Protein AF-A0A966WHN9-F1 (afdb_monomer)

Foldseek 3Di:
DDDDDDDPDPDPPDPFPQSVLVVLAADFAQFAAAADDFAPLCVVLLLLLLLCLVCLVLLLVLLVQLVVDDFDPGPNLNVNSVVLSVVSVRLSSNSVSVCVRSPHDPVSNVVVVVLSVLLVPDPFRSLLSSLLCLQQPLVLSLVLLCPGNDLSSVQSSVNSVSSSVSSNVSSVVRCVSVVGDDDPSSLVSSLVSLCVSLVSADPDPPLSRHSVSSSVQSSCCNPPVDRVVCPVCVVPDDQDPPNDDPSSHTDRDD

Radius of gyration: 19.72 Å; Cα contacts (8 Å, |Δi|>4): 308; chains: 1; bounding box: 78×31×50 Å

Sequence (254 aa):
MTAATKSPDLSVENEGPYLSMIAKKRPWQAVAVGKGKTKEGAEATLYKALALRHLEIPVKELLEQGMQRELPSTPGIIETLRSNQDDEDRHLEALNYVAAAHGTDAKAEKEVTMILKAWNDHAAHPILKAGVMERSIFFVALPFFRQNGDVGMRTVSADISRDERVHTAVNAMVSKELGEKESRSLEKLCVATAAWLFDDLGASSNQWLNKDFWLRQSSSLFWTGKAPEMATTRRGRQIAFFEAANYDLPSYGR

Structure (mmCIF, N/CA/C/O backbone):
data_AF-A0A966WHN9-F1
#
_entry.id   AF-A0A966WHN9-F1
#
loop_
_atom_site.group_PDB
_atom_site.id
_atom_site.type_symbol
_atom_site.label_atom_id
_atom_site.label_alt_id
_atom_site.label_comp_id
_atom_site.label_asym_id
_atom_site.label_entity_id
_atom_site.label_seq_id
_atom_site.pdbx_PDB_ins_code
_atom_site.Cartn_x
_atom_site.Cartn_y
_atom_site.Cartn_z
_atom_site.occupancy
_atom_site.B_iso_or_equiv
_atom_site.auth_seq_id
_atom_site.auth_comp_id
_atom_site.auth_asym_id
_atom_site.auth_atom_id
_atom_site.pdbx_PDB_model_num
ATOM 1 N N . MET A 1 1 ? -60.479 15.874 -9.774 1.00 40.19 1 MET A N 1
ATOM 2 C CA . MET A 1 1 ? -59.531 16.227 -8.698 1.00 40.19 1 MET A CA 1
ATOM 3 C C . MET A 1 1 ? -59.517 15.085 -7.699 1.00 40.19 1 MET A C 1
ATOM 5 O O . MET A 1 1 ? -60.361 15.038 -6.819 1.00 40.19 1 MET A O 1
ATOM 9 N N . THR A 1 2 ? -58.629 14.117 -7.892 1.00 36.75 2 THR A N 1
ATOM 10 C CA . THR A 1 2 ? -58.421 12.994 -6.971 1.00 36.75 2 THR A CA 1
ATOM 11 C C . THR A 1 2 ? -57.036 13.171 -6.371 1.00 36.75 2 THR A C 1
ATOM 13 O O . THR A 1 2 ? -56.032 13.104 -7.077 1.00 36.75 2 THR A O 1
ATOM 16 N N . ALA A 1 3 ? -56.995 13.499 -5.081 1.00 37.78 3 ALA A N 1
ATOM 17 C CA . ALA A 1 3 ? -55.760 13.597 -4.322 1.00 37.78 3 ALA A CA 1
ATOM 18 C C . ALA A 1 3 ? -55.192 12.184 -4.150 1.00 37.78 3 ALA A C 1
ATOM 20 O O . ALA A 1 3 ? -55.768 11.358 -3.447 1.00 37.78 3 ALA A O 1
ATOM 21 N N . ALA A 1 4 ? -54.086 11.904 -4.837 1.00 39.25 4 ALA A N 1
ATOM 22 C CA . ALA A 1 4 ? -53.291 10.714 -4.601 1.00 39.25 4 ALA A CA 1
ATOM 23 C C . ALA A 1 4 ? -52.574 10.871 -3.254 1.00 39.25 4 ALA A C 1
ATOM 25 O O . ALA A 1 4 ? -51.729 11.751 -3.079 1.00 39.25 4 ALA A O 1
ATOM 26 N N . THR A 1 5 ? -52.930 10.020 -2.300 1.00 42.97 5 THR A N 1
ATOM 27 C CA . THR A 1 5 ? -52.159 9.764 -1.088 1.00 42.97 5 THR A CA 1
ATOM 28 C C . THR A 1 5 ? -50.782 9.245 -1.496 1.00 42.97 5 THR A C 1
ATOM 30 O O . THR A 1 5 ? -50.645 8.133 -2.000 1.00 42.97 5 THR A O 1
ATOM 33 N N . LYS A 1 6 ? -49.750 10.077 -1.314 1.00 42.16 6 LYS A N 1
ATOM 34 C CA . LYS A 1 6 ? -48.356 9.634 -1.379 1.00 42.16 6 LYS A CA 1
ATOM 35 C C . LYS A 1 6 ? -48.124 8.627 -0.255 1.00 42.16 6 LYS A C 1
ATOM 37 O O . LYS A 1 6 ? -48.285 8.970 0.915 1.00 42.16 6 LYS A O 1
ATOM 42 N N . SER A 1 7 ? -47.743 7.410 -0.622 1.00 38.16 7 SER A N 1
ATOM 43 C CA . SER A 1 7 ? -47.119 6.457 0.292 1.00 38.16 7 SER A CA 1
ATOM 44 C C . SER A 1 7 ? -45.872 7.098 0.916 1.00 38.16 7 SER A C 1
ATOM 46 O O . SER A 1 7 ? -45.142 7.786 0.194 1.00 38.16 7 SER A O 1
ATOM 48 N N . PRO A 1 8 ? -45.619 6.919 2.223 1.00 40.41 8 PRO A N 1
ATOM 49 C CA . PRO A 1 8 ? -44.376 7.375 2.815 1.00 40.41 8 PRO A CA 1
ATOM 50 C C . PRO A 1 8 ? -43.236 6.542 2.232 1.00 40.41 8 PRO A C 1
ATOM 52 O O . PRO A 1 8 ? -43.260 5.314 2.287 1.00 40.41 8 PRO A O 1
ATOM 55 N N . ASP A 1 9 ? -42.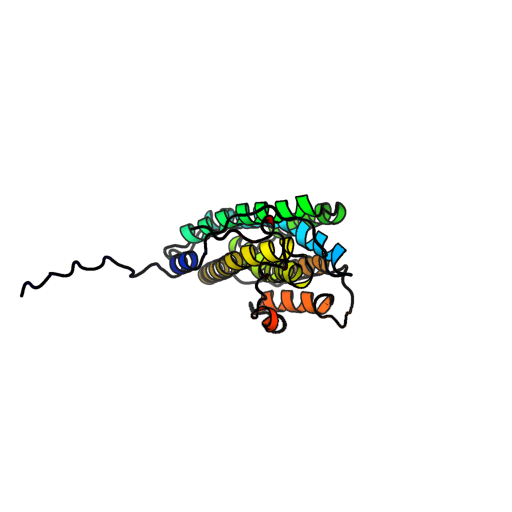284 7.240 1.622 1.00 37.50 9 ASP A N 1
ATOM 56 C CA . ASP A 1 9 ? -41.015 6.696 1.161 1.00 37.50 9 ASP A CA 1
ATOM 57 C C . ASP A 1 9 ? -40.282 6.100 2.370 1.00 37.50 9 ASP A C 1
ATOM 59 O O . ASP A 1 9 ? -39.988 6.800 3.344 1.00 37.50 9 ASP A O 1
ATOM 63 N N . LEU A 1 10 ? -40.089 4.782 2.357 1.00 41.72 10 LEU A N 1
ATOM 64 C CA . LEU A 1 10 ? -39.419 4.057 3.427 1.00 41.72 10 LEU A CA 1
ATOM 65 C C . LEU A 1 10 ? -37.908 4.291 3.311 1.00 41.72 10 LEU A C 1
ATOM 67 O O . LEU A 1 10 ? -37.194 3.565 2.628 1.00 41.72 10 LEU A O 1
ATOM 71 N N . SER A 1 11 ? -37.461 5.305 4.052 1.00 39.88 11 SER A N 1
ATOM 72 C CA . SER A 1 11 ? -36.215 5.325 4.828 1.00 39.88 11 SER A CA 1
ATOM 73 C C . SER A 1 11 ? -34.891 5.120 4.075 1.00 39.88 11 SER A C 1
ATOM 75 O O . SER A 1 11 ? -34.312 4.038 4.097 1.00 39.88 11 SER A O 1
ATOM 77 N N . VAL A 1 12 ? -34.320 6.225 3.586 1.00 45.12 12 VAL A N 1
ATOM 78 C CA . VAL A 1 12 ? -32.860 6.456 3.603 1.00 45.12 12 VAL A CA 1
ATOM 79 C C . VAL A 1 12 ? -32.554 7.329 4.825 1.00 45.12 12 VAL A C 1
ATOM 81 O O . VAL A 1 12 ? -32.131 8.475 4.715 1.00 45.12 12 VAL A O 1
ATOM 84 N N . GLU A 1 13 ? -32.862 6.826 6.017 1.00 47.84 13 GLU A N 1
ATOM 85 C CA . GLU A 1 13 ? -32.495 7.481 7.271 1.00 47.84 13 GLU A CA 1
ATOM 86 C C . GLU A 1 13 ? -31.760 6.469 8.152 1.00 47.84 13 GLU A C 1
ATOM 88 O O . GLU A 1 13 ? -32.333 5.480 8.600 1.00 47.84 13 GLU A O 1
ATOM 93 N N . ASN A 1 14 ? -30.491 6.790 8.428 1.00 52.38 14 ASN A N 1
ATOM 94 C CA . ASN A 1 14 ? -29.672 6.258 9.518 1.00 52.38 14 ASN A CA 1
ATOM 95 C C . ASN A 1 14 ? -28.860 4.967 9.276 1.00 52.38 14 ASN A C 1
ATOM 97 O O . ASN A 1 14 ? -28.736 4.123 10.162 1.00 52.38 14 ASN A O 1
ATOM 101 N N . GLU A 1 15 ? -28.209 4.840 8.120 1.00 66.88 15 GLU A N 1
ATOM 102 C CA . GLU A 1 15 ? -27.053 3.944 8.004 1.00 66.88 15 GLU A CA 1
ATOM 103 C C . GLU A 1 15 ? -25.876 4.578 8.767 1.00 66.88 15 GLU A C 1
ATOM 105 O O . GLU A 1 15 ? -25.371 5.631 8.377 1.00 66.88 15 GLU A O 1
ATOM 110 N N . GLY A 1 16 ? -25.486 3.996 9.907 1.00 84.88 16 GLY A N 1
ATOM 111 C CA . GLY A 1 16 ? -24.439 4.526 10.791 1.00 84.88 16 GLY A CA 1
ATOM 112 C C . GLY A 1 16 ? -23.106 4.835 10.081 1.00 84.88 16 GLY A C 1
ATOM 113 O O . GLY A 1 16 ? -22.899 4.456 8.924 1.00 84.88 16 GLY A O 1
ATOM 114 N N . PRO A 1 17 ? -22.149 5.501 10.758 1.00 93.62 17 PRO A N 1
ATOM 115 C CA . PRO A 1 17 ? -20.940 6.027 10.116 1.00 93.62 17 PRO A CA 1
ATOM 116 C C . PRO A 1 17 ? -20.159 4.968 9.319 1.00 93.62 17 PRO A C 1
ATOM 118 O O . PRO A 1 17 ? -19.639 5.287 8.250 1.00 93.62 17 PRO A O 1
ATOM 121 N N . TYR A 1 18 ? -20.143 3.713 9.774 1.00 95.88 18 TYR A N 1
ATOM 122 C CA . TYR A 1 18 ? -19.503 2.586 9.087 1.00 95.88 18 TYR A CA 1
ATOM 123 C C . TYR A 1 18 ? -20.255 2.105 7.841 1.00 95.88 18 TYR A C 1
ATOM 125 O O . TYR A 1 18 ? -19.633 1.895 6.800 1.00 95.88 18 TYR A O 1
ATOM 133 N N . LEU A 1 19 ? -21.582 1.992 7.894 1.00 94.06 19 LEU A N 1
ATOM 134 C CA . LEU A 1 19 ? -22.389 1.586 6.737 1.00 94.06 19 LEU A CA 1
ATOM 135 C C . LEU A 1 19 ? -22.328 2.643 5.622 1.00 94.06 19 LEU A C 1
ATOM 137 O O . LEU A 1 19 ? -22.160 2.310 4.450 1.00 94.06 19 LEU A O 1
ATOM 141 N N . SER A 1 20 ? -22.278 3.928 5.996 1.00 93.50 20 SER A N 1
ATOM 142 C CA . SER A 1 20 ? -22.063 5.028 5.042 1.00 93.50 20 SER A CA 1
ATOM 143 C C . SER A 1 20 ? -20.730 4.933 4.278 1.00 93.50 20 SER A C 1
ATOM 145 O O . SER A 1 20 ? -20.570 5.541 3.216 1.00 93.50 20 SER A O 1
ATOM 147 N N . MET A 1 21 ? -19.745 4.203 4.818 1.00 94.88 21 MET A N 1
ATOM 148 C CA . MET A 1 21 ? -18.475 3.945 4.141 1.00 94.88 21 MET A CA 1
ATOM 149 C C . MET A 1 21 ? -18.616 2.859 3.073 1.00 94.88 21 MET A C 1
ATOM 151 O O . MET A 1 21 ? -18.060 3.031 1.989 1.00 94.88 21 MET A O 1
ATOM 155 N N . ILE A 1 22 ? -19.406 1.810 3.330 1.00 92.62 22 ILE A N 1
ATOM 156 C CA . ILE A 1 22 ? -19.721 0.767 2.339 1.00 92.62 22 ILE A CA 1
ATOM 157 C C . ILE A 1 22 ? -20.411 1.395 1.126 1.00 92.62 22 ILE A C 1
ATOM 159 O O . ILE A 1 22 ? -20.006 1.148 -0.007 1.00 92.62 22 ILE A O 1
ATOM 163 N N . ALA A 1 23 ? -21.369 2.300 1.349 1.00 92.00 23 ALA A N 1
ATOM 164 C CA . ALA A 1 23 ? -22.101 2.987 0.281 1.00 92.00 23 ALA A CA 1
ATOM 165 C C . ALA A 1 23 ? -21.214 3.820 -0.675 1.00 92.00 23 ALA A C 1
ATOM 167 O O . ALA A 1 23 ? -21.662 4.230 -1.746 1.00 92.00 23 ALA A O 1
ATOM 168 N N . LYS A 1 24 ? -19.951 4.099 -0.311 1.00 91.69 24 LYS A N 1
ATOM 169 C CA . LYS A 1 24 ? -18.983 4.802 -1.175 1.00 91.69 24 LYS A CA 1
ATOM 170 C C . LYS A 1 24 ? -18.264 3.869 -2.149 1.00 91.69 24 LYS A C 1
ATOM 172 O O . LYS A 1 24 ? -17.675 4.373 -3.112 1.00 91.69 24 LYS A O 1
ATOM 177 N N . LYS A 1 25 ? -18.278 2.557 -1.896 1.00 92.44 25 LYS A N 1
ATOM 178 C CA . LYS A 1 25 ? -17.674 1.556 -2.777 1.00 92.44 25 LYS A CA 1
ATOM 179 C C . LYS A 1 25 ? -18.434 1.510 -4.097 1.00 92.44 25 LYS A C 1
ATOM 181 O O . LYS A 1 25 ? -19.630 1.792 -4.169 1.00 92.44 25 LYS A O 1
ATOM 186 N N . ARG A 1 26 ? -17.716 1.195 -5.170 1.00 89.56 26 ARG A N 1
ATOM 187 C CA . ARG A 1 26 ? -18.305 1.006 -6.497 1.00 89.56 26 ARG A CA 1
ATOM 188 C C . ARG A 1 26 ? -17.970 -0.398 -6.961 1.00 89.56 26 ARG A C 1
ATOM 190 O O . ARG A 1 26 ? -16.797 -0.749 -6.881 1.00 89.56 26 ARG A O 1
ATOM 197 N N . PRO A 1 27 ? -18.948 -1.166 -7.462 1.00 90.12 27 PRO A N 1
ATOM 198 C CA . PRO A 1 27 ? -18.669 -2.500 -7.957 1.00 90.12 27 PRO A CA 1
ATOM 199 C C . PRO A 1 27 ? -17.666 -2.430 -9.109 1.00 90.12 27 PRO A C 1
ATOM 201 O O . PRO A 1 27 ? -17.734 -1.545 -9.970 1.00 90.12 27 PRO A O 1
ATOM 204 N N . TRP A 1 28 ? -16.728 -3.366 -9.101 1.00 93.31 28 TRP A N 1
ATOM 205 C CA . TRP A 1 28 ? -15.799 -3.617 -10.191 1.00 93.31 28 TRP A CA 1
ATOM 206 C C . TRP A 1 28 ? -15.382 -5.086 -10.161 1.00 93.31 28 TRP A C 1
ATOM 208 O O . TRP A 1 28 ? -15.567 -5.780 -9.159 1.00 93.31 28 TRP A O 1
ATOM 218 N N . GLN A 1 29 ? -14.842 -5.558 -11.277 1.00 92.44 29 GLN A N 1
ATOM 219 C CA . GLN A 1 29 ? -14.355 -6.921 -11.426 1.00 92.44 29 GLN A CA 1
ATOM 220 C C . GLN A 1 29 ? -12.875 -6.883 -11.790 1.00 92.44 29 GLN A C 1
ATOM 222 O O . GLN A 1 29 ? -12.466 -6.065 -12.616 1.00 92.44 29 GLN A O 1
ATOM 227 N N . ALA A 1 30 ? -12.086 -7.780 -11.200 1.00 93.19 30 ALA A N 1
ATOM 228 C CA . ALA A 1 30 ? -10.722 -8.002 -11.646 1.00 93.19 30 ALA A CA 1
ATOM 229 C C . ALA A 1 30 ? -10.743 -8.514 -13.093 1.00 93.19 30 ALA A C 1
ATOM 231 O O . ALA A 1 30 ? -11.418 -9.491 -13.417 1.00 93.19 30 ALA A O 1
ATOM 232 N N . VAL A 1 31 ? -10.019 -7.830 -13.973 1.00 89.56 31 VAL A N 1
ATOM 233 C CA . VAL A 1 31 ? -9.902 -8.196 -15.385 1.00 89.56 31 VAL A CA 1
ATOM 234 C C . VAL A 1 31 ? -8.450 -8.499 -15.714 1.00 89.56 31 VAL A C 1
ATOM 236 O O . VAL A 1 31 ? -7.537 -7.844 -15.206 1.00 89.56 31 VAL A O 1
ATOM 239 N N . ALA A 1 32 ? -8.240 -9.503 -16.564 1.00 92.50 32 ALA A N 1
ATOM 240 C CA . ALA A 1 32 ? -6.916 -9.812 -17.078 1.00 92.50 32 ALA A CA 1
ATOM 241 C C . ALA A 1 32 ? -6.356 -8.618 -17.862 1.00 92.50 32 ALA A C 1
ATOM 243 O O . ALA A 1 32 ? -7.086 -7.960 -18.598 1.00 92.50 32 ALA A O 1
ATOM 244 N N . VAL A 1 33 ? -5.055 -8.370 -17.719 1.00 93.50 33 VAL A N 1
ATOM 245 C CA . VAL A 1 33 ? -4.355 -7.265 -18.384 1.00 93.50 33 VAL A CA 1
ATOM 246 C C . VAL A 1 33 ? -3.235 -7.789 -19.277 1.00 93.50 33 VAL A C 1
ATOM 248 O O . VAL A 1 33 ? -2.687 -8.867 -19.048 1.00 93.50 33 VAL A O 1
ATOM 251 N N . GLY A 1 34 ? -2.886 -7.026 -20.304 1.00 92.31 34 GLY A N 1
ATOM 252 C CA . GLY A 1 34 ? -1.750 -7.266 -21.179 1.00 92.31 34 GLY A CA 1
ATOM 253 C C . GLY A 1 34 ? -0.482 -6.558 -20.708 1.00 92.31 34 GLY A C 1
ATOM 254 O O . GLY A 1 34 ? -0.521 -5.542 -20.018 1.00 92.31 34 GLY A O 1
ATOM 255 N N . LYS A 1 35 ? 0.666 -7.085 -21.145 1.00 95.56 35 LYS A N 1
ATOM 256 C CA . LYS A 1 35 ? 1.974 -6.466 -20.919 1.00 95.56 35 LYS A CA 1
ATOM 257 C C . LYS A 1 35 ? 2.187 -5.299 -21.879 1.00 95.56 35 LYS A C 1
ATOM 259 O O . LYS A 1 35 ? 2.239 -5.486 -23.095 1.00 95.56 35 LYS A O 1
ATOM 264 N N . GLY A 1 36 ? 2.389 -4.112 -21.328 1.00 94.25 36 GLY A N 1
ATOM 265 C CA . GLY A 1 36 ? 2.714 -2.889 -22.047 1.00 94.25 36 GLY A CA 1
ATOM 266 C C . GLY A 1 36 ? 4.087 -2.319 -21.688 1.00 94.25 36 GLY A C 1
ATOM 267 O O . GLY A 1 36 ? 4.946 -2.970 -21.089 1.00 94.25 36 GLY A O 1
ATOM 268 N N . LYS A 1 37 ? 4.309 -1.064 -22.097 1.00 95.38 37 LYS A N 1
ATOM 269 C CA . LYS A 1 37 ? 5.553 -0.340 -21.825 1.00 95.38 37 LYS A CA 1
ATOM 270 C C . LYS A 1 37 ? 5.492 0.346 -20.461 1.00 95.38 37 LYS A C 1
ATOM 272 O O . LYS A 1 37 ? 4.656 1.221 -20.235 1.00 95.38 37 LYS A O 1
ATOM 277 N N . THR A 1 38 ? 6.437 -0.004 -19.598 1.00 97.31 38 THR A N 1
ATOM 278 C CA . THR A 1 38 ? 6.708 0.684 -18.336 1.00 97.31 38 THR A CA 1
ATOM 279 C C . THR A 1 38 ? 7.638 1.873 -18.557 1.00 97.31 38 THR A C 1
ATOM 281 O O . THR A 1 38 ? 8.262 2.034 -19.610 1.00 97.31 38 THR A O 1
ATOM 284 N N . LYS A 1 39 ? 7.719 2.749 -17.562 1.00 97.38 39 LYS A N 1
ATOM 285 C CA . LYS A 1 39 ? 8.658 3.862 -17.582 1.00 97.38 39 LYS A CA 1
ATOM 286 C C . LYS A 1 39 ? 10.076 3.367 -17.312 1.00 97.38 39 LYS A C 1
ATOM 288 O O . LYS A 1 39 ? 10.301 2.681 -16.321 1.00 97.38 39 LYS A O 1
ATOM 293 N N . GLU A 1 40 ? 11.004 3.798 -18.157 1.00 97.56 40 GLU A N 1
ATOM 294 C CA . GLU A 1 40 ? 12.422 3.469 -18.034 1.00 97.56 40 GLU A CA 1
ATOM 295 C C . GLU 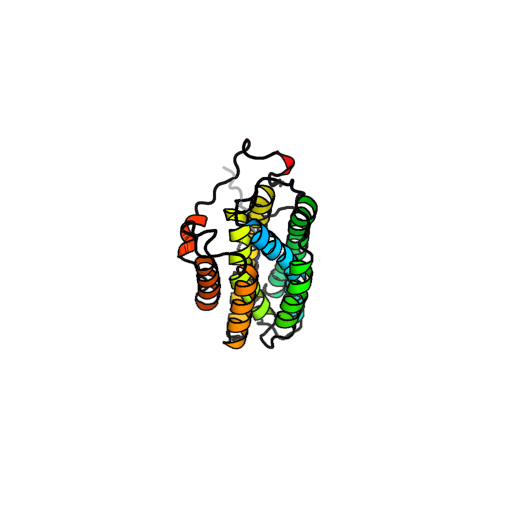A 1 40 ? 12.984 3.903 -16.673 1.00 97.56 40 GLU A C 1
ATOM 297 O O . GLU A 1 40 ? 12.777 5.041 -16.234 1.00 97.56 40 GLU A O 1
ATOM 302 N N . GLY A 1 41 ? 13.678 2.978 -16.009 1.00 97.56 41 GLY A N 1
ATOM 303 C CA . GLY A 1 41 ? 14.265 3.162 -14.685 1.00 97.56 41 GLY A CA 1
ATOM 304 C C . GLY A 1 41 ? 13.321 2.832 -13.526 1.00 97.56 41 GLY A C 1
ATOM 305 O O . GLY A 1 41 ? 13.718 2.981 -12.374 1.00 97.56 41 GLY A O 1
ATOM 306 N N . ALA A 1 42 ? 12.084 2.401 -13.795 1.00 98.31 42 ALA A N 1
ATOM 307 C CA . ALA A 1 42 ? 11.133 1.979 -12.764 1.00 98.31 42 ALA A CA 1
ATOM 308 C C . ALA A 1 42 ? 10.998 0.455 -12.641 1.00 98.31 42 ALA A C 1
ATOM 310 O O . ALA A 1 42 ? 10.365 -0.016 -11.701 1.00 98.31 42 ALA A O 1
ATOM 311 N N . GLU A 1 43 ? 11.541 -0.318 -13.582 1.00 98.06 43 GLU A N 1
ATOM 312 C CA . GLU A 1 43 ? 11.230 -1.736 -13.782 1.00 98.06 43 GLU A CA 1
ATOM 313 C C . GLU A 1 43 ? 11.471 -2.584 -12.527 1.00 98.06 43 GLU A C 1
ATOM 315 O O . GLU A 1 43 ? 10.577 -3.313 -12.102 1.00 98.06 43 GLU A O 1
ATOM 320 N N . ALA A 1 44 ? 12.642 -2.456 -11.896 1.00 98.06 44 ALA A N 1
ATOM 321 C CA . ALA A 1 44 ? 12.978 -3.210 -10.685 1.00 98.06 44 ALA A CA 1
ATOM 322 C C . ALA A 1 44 ? 12.031 -2.872 -9.517 1.00 98.06 44 ALA A C 1
ATOM 324 O O . ALA A 1 44 ? 11.472 -3.758 -8.871 1.00 98.06 44 ALA A O 1
ATOM 325 N N . THR A 1 45 ? 11.761 -1.582 -9.314 1.00 98.69 45 THR A N 1
ATOM 326 C CA . THR A 1 45 ? 10.825 -1.095 -8.294 1.00 98.69 45 THR A CA 1
ATOM 327 C C . THR A 1 45 ? 9.386 -1.544 -8.569 1.00 98.69 45 THR A C 1
ATOM 329 O O . THR A 1 45 ? 8.653 -1.839 -7.629 1.00 98.69 45 THR A O 1
ATOM 332 N N . LEU A 1 46 ? 8.965 -1.652 -9.838 1.00 98.75 46 LEU A N 1
ATOM 333 C CA . LEU A 1 46 ? 7.643 -2.180 -10.204 1.00 98.75 46 LEU A CA 1
ATOM 334 C C . LEU A 1 46 ? 7.505 -3.658 -9.818 1.00 98.75 46 LEU A C 1
ATOM 336 O O . LEU A 1 46 ? 6.450 -4.045 -9.323 1.00 98.75 46 LEU A O 1
ATOM 340 N N . TYR A 1 47 ? 8.556 -4.470 -9.973 1.00 98.62 47 TYR A N 1
ATOM 341 C CA . TYR A 1 47 ? 8.531 -5.859 -9.502 1.00 98.62 47 TYR A CA 1
ATOM 342 C C . TYR A 1 47 ? 8.450 -5.959 -7.977 1.00 98.62 47 TYR A C 1
ATOM 344 O O . TYR A 1 47 ? 7.700 -6.791 -7.469 1.00 98.62 47 TYR A O 1
ATOM 352 N N . LYS A 1 48 ? 9.146 -5.090 -7.233 1.00 98.62 48 LYS A N 1
ATOM 353 C CA . LYS A 1 48 ? 8.999 -5.022 -5.768 1.00 98.62 48 LYS A CA 1
ATOM 354 C C . LYS A 1 48 ? 7.604 -4.579 -5.343 1.00 98.62 48 LYS A C 1
ATOM 356 O O . LYS A 1 48 ? 7.014 -5.199 -4.463 1.00 98.62 48 LYS A O 1
ATOM 361 N N . ALA A 1 49 ? 7.045 -3.568 -6.007 1.00 98.50 49 ALA A N 1
ATOM 362 C CA . ALA A 1 49 ? 5.664 -3.146 -5.789 1.00 98.50 49 ALA A CA 1
ATOM 363 C C . ALA A 1 49 ? 4.676 -4.291 -6.062 1.00 98.50 49 ALA A C 1
ATOM 365 O O . ALA A 1 49 ? 3.732 -4.478 -5.305 1.00 98.50 49 ALA A O 1
ATOM 366 N N . LEU A 1 50 ? 4.921 -5.101 -7.095 1.00 98.62 50 LEU A N 1
ATOM 367 C CA . LEU A 1 50 ? 4.096 -6.261 -7.429 1.00 98.62 50 LEU A CA 1
ATOM 368 C C . LEU A 1 50 ? 4.254 -7.423 -6.447 1.00 98.62 50 LEU A C 1
ATOM 370 O O . LEU A 1 50 ? 3.285 -8.132 -6.178 1.00 98.62 50 LEU A O 1
ATOM 374 N N . ALA A 1 51 ? 5.444 -7.616 -5.880 1.00 98.50 51 ALA A N 1
ATOM 375 C CA . ALA A 1 51 ? 5.663 -8.597 -4.822 1.00 98.50 51 ALA A CA 1
ATOM 376 C C . ALA A 1 51 ? 4.854 -8.258 -3.553 1.00 98.50 51 ALA A C 1
ATOM 378 O O . ALA A 1 51 ? 4.418 -9.171 -2.856 1.00 98.50 51 ALA A O 1
ATOM 379 N N . LEU A 1 52 ? 4.557 -6.976 -3.289 1.00 97.69 52 LEU A N 1
ATOM 380 C CA . LEU A 1 52 ? 3.684 -6.575 -2.175 1.00 97.69 52 LEU A CA 1
ATOM 381 C C . LEU A 1 52 ? 2.241 -7.083 -2.291 1.00 97.69 52 LEU A C 1
ATOM 383 O O . LEU A 1 52 ? 1.549 -7.050 -1.281 1.00 97.69 52 LEU A O 1
ATOM 387 N N . ARG A 1 53 ? 1.797 -7.632 -3.435 1.00 97.25 53 ARG A N 1
ATOM 388 C CA . ARG A 1 53 ? 0.487 -8.311 -3.538 1.00 97.25 53 ARG A CA 1
ATOM 389 C C . ARG A 1 53 ? 0.319 -9.444 -2.521 1.00 97.25 53 ARG A C 1
ATOM 391 O O . ARG A 1 53 ? -0.790 -9.799 -2.155 1.00 97.25 53 ARG A O 1
ATOM 398 N N . HIS A 1 54 ? 1.422 -10.017 -2.038 1.00 96.12 54 HIS A N 1
ATOM 399 C CA . HIS A 1 54 ? 1.379 -11.025 -0.976 1.00 96.12 54 HIS A CA 1
ATOM 400 C C . HIS A 1 54 ? 0.943 -10.465 0.378 1.00 96.12 54 HIS A C 1
ATOM 402 O O . HIS A 1 54 ? 0.701 -11.251 1.287 1.00 96.12 54 HIS A O 1
ATOM 408 N N . LEU A 1 55 ? 0.852 -9.141 0.533 1.00 93.81 55 LEU A N 1
ATOM 409 C CA . LEU A 1 55 ? 0.319 -8.501 1.732 1.00 93.81 55 LEU A CA 1
ATOM 410 C C . LEU A 1 55 ? -1.217 -8.457 1.766 1.00 93.81 55 LEU A C 1
ATOM 412 O O . LEU A 1 55 ? -1.750 -8.337 2.864 1.00 93.81 55 LEU A O 1
ATOM 416 N N . GLU A 1 56 ? -1.916 -8.641 0.639 1.00 93.25 56 GLU A N 1
ATOM 417 C CA . GLU A 1 56 ? -3.393 -8.606 0.586 1.00 93.25 56 GLU A CA 1
ATOM 418 C C . GLU A 1 56 ? -4.023 -9.675 1.504 1.00 93.25 56 GLU A C 1
ATOM 420 O O . GLU A 1 56 ? -4.914 -9.394 2.307 1.00 93.25 56 GLU A O 1
ATOM 425 N N . ILE A 1 57 ? -3.492 -10.907 1.484 1.00 89.00 57 ILE A N 1
ATOM 426 C CA . ILE A 1 57 ? -3.968 -11.991 2.363 1.00 89.00 57 ILE A CA 1
ATOM 427 C C . ILE A 1 57 ? -3.705 -11.685 3.849 1.00 89.00 57 ILE A C 1
ATOM 429 O O . ILE A 1 57 ? -4.647 -11.759 4.638 1.00 89.00 57 ILE A O 1
ATOM 433 N N . PRO A 1 58 ? -2.487 -11.293 4.270 1.00 90.12 58 PRO A N 1
ATOM 434 C CA . PRO A 1 58 ? -2.250 -10.807 5.624 1.00 90.12 58 PRO A CA 1
ATOM 435 C C . PRO A 1 58 ? -3.165 -9.667 6.054 1.00 90.12 58 PRO A C 1
ATOM 437 O O . PRO A 1 58 ? -3.595 -9.670 7.200 1.00 90.12 58 PRO A O 1
ATOM 440 N N . VAL A 1 59 ? -3.481 -8.697 5.188 1.00 92.62 59 VAL A N 1
ATOM 441 C CA . VAL A 1 59 ? -4.425 -7.621 5.535 1.00 92.62 59 VAL A CA 1
ATOM 442 C C . VAL A 1 59 ? -5.784 -8.224 5.883 1.00 92.62 59 VAL A C 1
ATOM 444 O O . VAL A 1 59 ? -6.280 -8.000 6.990 1.00 92.62 59 VAL A O 1
ATOM 447 N N . LYS A 1 60 ? -6.324 -9.095 5.025 1.00 93.94 60 LYS A N 1
ATOM 448 C CA . LYS A 1 60 ? -7.567 -9.833 5.293 1.00 93.94 60 LYS A CA 1
ATOM 449 C C . LYS A 1 60 ? -7.523 -10.625 6.607 1.00 93.94 60 LYS A C 1
ATOM 451 O O . LYS A 1 60 ? -8.478 -10.579 7.389 1.00 93.94 60 LYS A O 1
ATOM 456 N N . GLU A 1 61 ? -6.423 -11.325 6.882 1.00 95.81 61 GLU A N 1
ATOM 457 C CA . GLU A 1 61 ? -6.218 -12.084 8.123 1.00 95.81 61 GLU A CA 1
ATOM 458 C C . GLU A 1 61 ? -6.105 -11.179 9.358 1.00 95.81 61 GLU A C 1
ATOM 460 O O . GLU A 1 61 ? -6.609 -11.521 10.428 1.00 95.81 61 GLU A O 1
ATOM 465 N N . LEU A 1 62 ? -5.473 -10.010 9.237 1.00 96.56 62 LEU A N 1
ATOM 466 C CA . LEU A 1 62 ? -5.392 -9.022 10.311 1.00 96.56 62 LEU A CA 1
ATOM 467 C C . LEU A 1 62 ? -6.775 -8.453 10.643 1.00 96.56 62 LEU A C 1
ATOM 469 O O . LEU A 1 62 ? -7.080 -8.266 11.823 1.00 96.56 62 LEU A O 1
ATOM 473 N N . LEU A 1 63 ? -7.626 -8.212 9.642 1.00 97.06 63 LEU A N 1
ATOM 474 C CA . LEU A 1 63 ? -9.013 -7.809 9.882 1.00 97.06 63 LEU A CA 1
ATOM 475 C C . LEU A 1 63 ? -9.783 -8.908 10.627 1.00 97.06 63 LEU A C 1
ATOM 477 O O . LEU A 1 63 ? -10.445 -8.608 11.621 1.00 97.06 63 LEU A O 1
ATOM 481 N N . GLU A 1 64 ? -9.617 -10.174 10.231 1.00 97.19 64 GLU A N 1
ATOM 482 C CA . GLU A 1 64 ? -10.231 -11.324 10.913 1.00 97.19 64 GLU A CA 1
ATOM 483 C C . GLU A 1 64 ? -9.790 -11.410 12.381 1.00 97.19 64 GLU A C 1
ATOM 485 O O . GLU A 1 64 ? -10.614 -11.434 13.294 1.00 97.19 64 GLU A O 1
ATOM 490 N N . GLN A 1 65 ? -8.479 -11.367 12.630 1.00 96.62 65 GLN A N 1
ATOM 491 C CA . GLN A 1 65 ? -7.915 -11.367 13.984 1.00 96.62 65 GLN A CA 1
ATOM 492 C C . GLN A 1 65 ? -8.401 -10.175 14.815 1.00 96.62 65 GLN A C 1
ATOM 494 O O . GLN A 1 65 ? -8.549 -10.283 16.031 1.00 96.62 65 GLN A O 1
ATOM 499 N N . GLY A 1 66 ? -8.612 -9.024 14.176 1.00 96.50 66 GLY A N 1
ATOM 500 C CA . GLY A 1 66 ? -9.178 -7.836 14.799 1.00 96.50 66 GLY A CA 1
ATOM 501 C C . GLY A 1 66 ? -10.632 -8.031 15.221 1.00 96.50 66 GLY A C 1
ATOM 502 O O . GLY A 1 66 ? -10.984 -7.671 16.339 1.00 96.50 66 GLY A O 1
ATOM 503 N N . MET A 1 67 ? -11.452 -8.640 14.361 1.00 96.81 67 MET A N 1
ATOM 504 C CA . MET A 1 67 ? -12.862 -8.932 14.645 1.00 96.81 67 MET A CA 1
ATOM 505 C C . MET A 1 67 ? -13.070 -9.999 15.721 1.00 96.81 67 MET A C 1
ATOM 507 O O . MET A 1 67 ? -14.118 -10.027 16.358 1.00 96.81 67 MET A O 1
ATOM 511 N N . GLN A 1 68 ? -12.077 -10.860 15.947 1.00 96.12 68 GLN A N 1
ATOM 512 C CA . GLN A 1 68 ? -12.088 -11.846 17.032 1.00 96.12 68 GLN A CA 1
ATOM 513 C C . GLN A 1 68 ? -11.767 -11.239 18.411 1.00 96.12 68 GLN A C 1
ATOM 515 O O . GLN A 1 68 ? -11.895 -11.924 19.427 1.00 96.12 68 GLN A O 1
ATOM 520 N N . ARG A 1 69 ? -11.329 -9.974 18.464 1.00 94.75 69 ARG A N 1
ATOM 521 C CA . ARG A 1 69 ? -11.096 -9.225 19.709 1.00 94.75 69 ARG A CA 1
ATOM 522 C C . ARG A 1 69 ? -12.343 -8.437 20.110 1.00 94.75 69 ARG A C 1
ATOM 524 O O . ARG A 1 69 ? -13.328 -8.379 19.380 1.00 94.75 69 ARG A O 1
ATOM 531 N N . GLU A 1 70 ? -12.295 -7.815 21.285 1.00 93.06 70 GLU A N 1
ATOM 532 C CA . GLU A 1 70 ? -13.324 -6.859 21.688 1.00 93.06 70 GLU A CA 1
ATOM 533 C C . GLU A 1 70 ? -13.296 -5.642 20.753 1.00 93.06 70 GLU A C 1
ATOM 535 O O . GLU A 1 70 ? -12.258 -5.005 20.572 1.00 93.06 70 GLU A O 1
ATOM 540 N N . LEU A 1 71 ? -14.444 -5.347 20.146 1.00 95.81 71 LEU A N 1
ATOM 541 C CA . LEU A 1 71 ? -14.638 -4.222 19.239 1.00 95.81 71 LEU A CA 1
ATOM 542 C C . LEU A 1 71 ? -15.587 -3.185 19.848 1.00 95.81 71 LEU A C 1
ATOM 544 O O . LEU A 1 71 ? -16.392 -3.526 20.719 1.00 95.81 71 LEU A O 1
ATOM 548 N N . PRO A 1 72 ? -15.543 -1.926 19.375 1.00 95.25 72 PRO A N 1
ATOM 549 C CA . PRO A 1 72 ? -16.530 -0.928 19.759 1.00 95.25 72 PRO A CA 1
ATOM 550 C C . PRO A 1 72 ? -17.948 -1.395 19.405 1.00 95.25 72 PRO A C 1
ATOM 552 O O . PRO A 1 72 ? -18.162 -2.099 18.419 1.00 95.25 72 PRO A O 1
ATOM 555 N N . SER A 1 73 ? -18.938 -0.959 20.182 1.00 93.50 73 SER A N 1
ATOM 556 C CA . SER A 1 73 ? -20.348 -1.320 19.975 1.00 93.50 73 SER A CA 1
ATOM 557 C C . SER A 1 73 ? -21.036 -0.527 18.858 1.00 93.50 73 SER A C 1
ATOM 559 O O . SER A 1 73 ? -22.244 -0.673 18.653 1.00 93.50 73 SER A O 1
ATOM 561 N N . THR A 1 74 ? -20.298 0.328 18.144 1.00 94.62 74 THR A N 1
ATOM 562 C CA . THR A 1 74 ? -20.845 1.163 17.074 1.00 94.62 74 THR A CA 1
ATOM 563 C C . THR A 1 74 ? -21.393 0.282 15.940 1.00 94.62 74 THR A C 1
ATOM 565 O O . THR A 1 74 ? -20.654 -0.539 15.391 1.00 94.62 74 THR A O 1
ATOM 568 N N . PRO A 1 75 ? -22.673 0.443 15.548 1.00 94.31 75 PRO A N 1
ATOM 569 C CA . PRO A 1 75 ? -23.276 -0.378 14.501 1.00 94.31 75 PRO A CA 1
ATOM 570 C C . PRO A 1 75 ? -22.551 -0.270 13.152 1.00 94.31 75 PRO A C 1
ATOM 572 O O . PRO A 1 75 ? -22.156 0.824 12.732 1.00 94.31 75 PRO A O 1
ATOM 575 N N . GLY A 1 76 ? -22.434 -1.399 12.450 1.00 95.31 76 GLY A N 1
ATOM 576 C CA . GLY A 1 76 ? -21.860 -1.485 11.106 1.00 95.31 76 GLY A CA 1
ATOM 577 C C . GLY A 1 76 ? -20.368 -1.822 11.048 1.00 95.31 76 GLY A C 1
ATOM 578 O O . GLY A 1 76 ? -19.856 -2.018 9.952 1.00 95.31 76 GLY A O 1
ATOM 579 N N . ILE A 1 77 ? -19.647 -1.882 12.177 1.00 96.44 77 ILE A N 1
ATOM 580 C CA . ILE A 1 77 ? -18.199 -2.170 12.173 1.00 96.44 77 ILE A CA 1
ATOM 581 C C . ILE A 1 77 ? -17.904 -3.522 11.519 1.00 96.44 77 ILE A C 1
ATOM 583 O O . ILE A 1 77 ? -17.086 -3.592 10.605 1.00 96.44 77 ILE A O 1
ATOM 587 N N . ILE A 1 78 ? -18.565 -4.589 11.973 1.00 96.44 78 ILE A N 1
ATOM 588 C CA . ILE A 1 78 ? -18.310 -5.952 11.488 1.00 96.44 78 ILE A CA 1
ATOM 589 C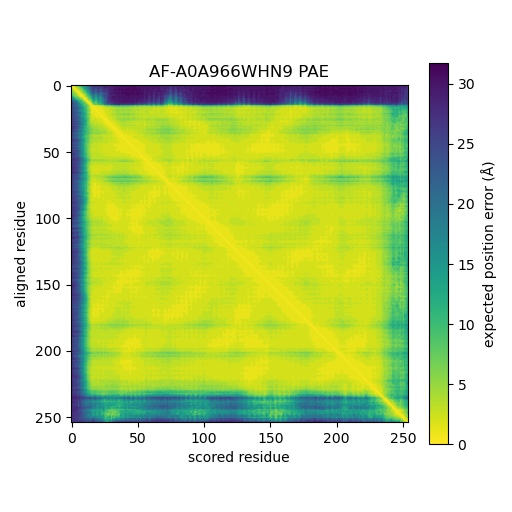 C . ILE A 1 78 ? -18.667 -6.070 10.008 1.00 96.44 78 ILE A C 1
ATOM 591 O O . ILE A 1 78 ? -17.901 -6.631 9.229 1.00 96.44 78 ILE A O 1
ATOM 595 N N . GLU A 1 79 ? -19.813 -5.522 9.613 1.00 96.56 79 GLU A N 1
ATOM 596 C CA . GLU A 1 79 ? -20.283 -5.517 8.233 1.00 96.56 79 GLU A CA 1
ATOM 597 C C . GLU A 1 79 ? -19.276 -4.823 7.312 1.00 96.56 79 GLU A C 1
ATOM 599 O O . GLU A 1 79 ? -18.921 -5.359 6.262 1.00 96.56 79 GLU A O 1
ATOM 604 N N . THR A 1 80 ? -18.760 -3.663 7.723 1.00 96.88 80 THR A N 1
ATOM 605 C CA . THR A 1 80 ? -17.793 -2.918 6.917 1.00 96.88 80 THR A CA 1
ATOM 606 C C . THR A 1 80 ? -16.423 -3.595 6.880 1.00 96.88 80 THR A C 1
ATOM 608 O O . THR A 1 80 ? -15.803 -3.623 5.820 1.00 96.88 80 THR A O 1
ATOM 611 N N . LEU A 1 81 ? -15.951 -4.177 7.988 1.00 97.69 81 LEU A N 1
ATOM 612 C CA . LEU A 1 81 ? -14.683 -4.917 8.010 1.00 97.69 81 LEU A CA 1
ATOM 613 C C . LEU A 1 81 ? -14.739 -6.165 7.120 1.00 97.69 81 LEU A C 1
ATOM 615 O O . LEU A 1 81 ? -13.805 -6.398 6.357 1.00 97.69 81 LEU A O 1
ATOM 619 N N . ARG A 1 82 ? -15.849 -6.914 7.140 1.00 97.50 82 ARG A N 1
ATOM 620 C CA . ARG A 1 82 ? -16.069 -8.045 6.221 1.00 97.50 82 ARG A CA 1
ATOM 621 C C . ARG A 1 82 ? -16.130 -7.597 4.766 1.00 97.50 82 ARG A C 1
ATOM 623 O O . ARG A 1 82 ? -15.485 -8.198 3.920 1.00 97.50 82 ARG A O 1
ATOM 630 N N . SER A 1 83 ? -16.819 -6.489 4.488 1.00 96.94 83 SER A N 1
ATOM 631 C CA . SER A 1 83 ? -16.824 -5.915 3.141 1.00 96.94 83 SER A CA 1
ATOM 632 C C . SER A 1 83 ? -15.418 -5.539 2.661 1.00 96.94 83 SER A C 1
ATOM 634 O O . SER A 1 83 ? -15.168 -5.614 1.466 1.00 96.94 83 SER A O 1
ATOM 636 N N . ASN A 1 84 ? -14.514 -5.101 3.542 1.00 97.38 84 ASN A N 1
ATOM 637 C CA . ASN A 1 84 ? -13.120 -4.846 3.163 1.00 97.38 84 ASN A CA 1
ATOM 638 C C . ASN A 1 84 ? -12.354 -6.155 2.914 1.00 97.38 84 ASN A C 1
ATOM 640 O O . ASN A 1 84 ? -11.623 -6.244 1.939 1.00 97.38 84 ASN A O 1
ATOM 644 N N . GLN A 1 85 ? -12.569 -7.195 3.730 1.00 96.88 85 GLN A N 1
ATOM 645 C CA . GLN A 1 85 ? -11.966 -8.517 3.501 1.00 96.88 85 GLN A CA 1
ATOM 646 C C . GLN A 1 85 ? -12.330 -9.116 2.137 1.00 96.88 85 GLN A C 1
ATOM 648 O O . GLN A 1 85 ? -11.479 -9.744 1.510 1.00 96.88 85 GLN A O 1
ATOM 653 N N . ASP A 1 86 ? -13.575 -8.933 1.694 1.00 95.31 86 ASP A N 1
ATOM 654 C CA . ASP A 1 86 ? -14.034 -9.401 0.381 1.00 95.31 86 ASP A CA 1
ATOM 655 C C . ASP A 1 86 ? -13.315 -8.674 -0.771 1.00 95.31 86 ASP A C 1
ATOM 657 O O . ASP A 1 86 ? -13.077 -9.258 -1.831 1.00 95.31 86 ASP A O 1
ATOM 661 N N . ASP A 1 87 ? -12.942 -7.408 -0.567 1.00 97.19 87 ASP A N 1
ATOM 662 C CA . ASP A 1 87 ? -12.193 -6.632 -1.553 1.00 97.19 87 ASP A CA 1
ATOM 663 C C . ASP A 1 87 ? -10.742 -7.138 -1.675 1.00 97.19 87 ASP A C 1
ATOM 665 O O . ASP A 1 87 ? -10.232 -7.210 -2.793 1.00 97.19 87 ASP A O 1
ATOM 669 N N . GLU A 1 88 ? -10.110 -7.597 -0.584 1.00 97.38 88 GLU A N 1
ATOM 670 C CA . GLU A 1 88 ? -8.710 -8.067 -0.611 1.00 97.38 88 GLU A CA 1
ATOM 671 C C . GLU A 1 88 ? -8.492 -9.303 -1.500 1.00 97.38 88 GLU A C 1
ATOM 673 O O . GLU A 1 88 ? -7.464 -9.423 -2.174 1.00 97.38 88 GLU A O 1
ATOM 678 N N . ASP A 1 89 ? -9.469 -10.214 -1.575 1.00 94.94 89 ASP A N 1
ATOM 679 C CA . ASP A 1 89 ? -9.393 -11.350 -2.507 1.00 94.94 89 ASP A CA 1
ATOM 680 C C . ASP A 1 89 ? -9.384 -10.860 -3.964 1.00 94.94 89 ASP A C 1
ATOM 682 O O . ASP A 1 89 ? -8.629 -11.360 -4.806 1.00 94.94 89 ASP A O 1
ATOM 686 N N . ARG A 1 90 ? -10.198 -9.838 -4.259 1.00 96.69 90 ARG A N 1
ATOM 687 C CA . ARG A 1 90 ? -10.290 -9.220 -5.585 1.00 96.69 90 ARG A CA 1
ATOM 688 C C . ARG A 1 90 ? -9.045 -8.387 -5.907 1.00 96.69 90 ARG A C 1
ATOM 690 O O . ARG A 1 90 ? -8.607 -8.380 -7.059 1.00 96.69 90 ARG A O 1
ATOM 697 N N . HIS A 1 91 ? -8.447 -7.721 -4.918 1.00 98.12 91 HIS A N 1
ATOM 698 C CA . HIS A 1 91 ? -7.165 -7.024 -5.058 1.00 98.12 91 HIS A CA 1
ATOM 699 C C . HIS A 1 91 ? -6.062 -7.998 -5.463 1.00 98.12 91 HIS A C 1
ATOM 701 O O . HIS A 1 91 ? -5.370 -7.783 -6.465 1.00 98.12 91 HIS A O 1
ATOM 707 N N . LEU A 1 92 ? -5.958 -9.118 -4.742 1.00 97.69 92 LEU A N 1
ATOM 708 C CA . LEU A 1 92 ? -4.993 -10.163 -5.046 1.00 97.69 92 LEU A CA 1
ATOM 709 C C . LEU A 1 92 ? -5.213 -10.756 -6.440 1.00 97.69 92 LEU A C 1
ATOM 711 O O . LEU A 1 92 ? -4.244 -10.953 -7.174 1.00 97.69 92 LEU A O 1
ATOM 715 N N . GLU A 1 93 ? -6.461 -11.031 -6.827 1.00 97.69 93 GLU A N 1
ATOM 716 C CA . GLU A 1 93 ? -6.784 -11.514 -8.173 1.00 97.69 93 GLU A CA 1
ATOM 717 C C . GLU A 1 93 ? -6.287 -10.533 -9.249 1.00 97.69 93 GLU A C 1
ATOM 719 O O . GLU A 1 93 ? -5.549 -10.923 -10.158 1.00 97.69 93 GLU A O 1
ATOM 724 N N . ALA A 1 94 ? -6.613 -9.245 -9.110 1.00 97.88 94 ALA A N 1
ATOM 725 C CA . ALA A 1 94 ? -6.205 -8.208 -10.053 1.00 97.88 94 ALA A CA 1
ATOM 726 C C . ALA A 1 94 ? -4.674 -8.069 -10.149 1.00 97.88 94 ALA A C 1
ATOM 728 O O . ALA A 1 94 ? -4.115 -7.970 -11.245 1.00 97.88 94 ALA A O 1
ATOM 729 N N . LEU A 1 95 ? -3.969 -8.113 -9.017 1.00 98.38 95 LEU A N 1
ATOM 730 C CA . LEU A 1 95 ? -2.505 -8.073 -8.984 1.00 98.38 95 LEU A CA 1
ATOM 731 C C . LEU A 1 95 ? -1.875 -9.356 -9.542 1.00 98.38 95 LEU A C 1
ATOM 733 O O . LEU A 1 95 ? -0.817 -9.296 -10.171 1.00 98.38 95 LEU A O 1
ATOM 737 N N . ASN A 1 96 ? -2.522 -10.511 -9.388 1.00 98.44 96 ASN A N 1
ATOM 738 C CA . ASN A 1 96 ? -2.076 -11.751 -10.018 1.00 98.44 96 ASN A CA 1
ATOM 739 C C . ASN A 1 96 ? -2.216 -11.709 -11.544 1.00 98.44 96 ASN A C 1
ATOM 741 O O . ASN A 1 96 ? -1.360 -12.272 -12.227 1.00 98.44 96 ASN A O 1
ATOM 745 N N . TYR A 1 97 ? -3.198 -10.993 -12.104 1.00 98.31 97 TYR A N 1
ATOM 746 C CA . TYR A 1 97 ? -3.229 -10.740 -13.549 1.00 98.31 97 TYR A CA 1
ATOM 747 C C . TYR A 1 97 ? -2.025 -9.911 -14.015 1.00 98.31 97 TYR A C 1
ATOM 749 O O . TYR A 1 97 ? -1.425 -10.231 -15.043 1.00 98.31 97 TYR A O 1
ATOM 757 N N . VAL A 1 98 ? -1.601 -8.908 -13.237 1.00 98.31 98 VAL A N 1
ATOM 758 C CA . VAL A 1 98 ? -0.363 -8.160 -13.524 1.00 98.31 98 VAL A CA 1
ATOM 759 C C . VAL A 1 98 ? 0.858 -9.087 -13.460 1.00 98.31 98 VAL A C 1
ATOM 761 O O . VAL A 1 98 ? 1.694 -9.062 -14.363 1.00 98.31 98 VAL A O 1
ATOM 764 N N . ALA A 1 99 ? 0.952 -9.947 -12.441 1.00 98.44 99 ALA A N 1
ATOM 765 C CA . ALA A 1 99 ? 2.037 -10.924 -12.310 1.00 98.44 99 ALA A CA 1
ATOM 766 C C . ALA A 1 99 ? 2.067 -11.940 -13.458 1.00 98.44 99 ALA A C 1
ATOM 768 O O . ALA A 1 99 ? 3.141 -12.256 -13.966 1.00 98.44 99 ALA A O 1
ATOM 769 N N . ALA A 1 100 ? 0.908 -12.402 -13.923 1.00 98.25 100 ALA A N 1
ATOM 770 C CA . ALA A 1 100 ? 0.816 -13.291 -15.075 1.00 98.25 100 ALA A CA 1
ATOM 771 C C . ALA A 1 100 ? 1.303 -12.613 -16.368 1.00 98.25 100 ALA A C 1
ATOM 773 O O . ALA A 1 100 ? 2.000 -13.239 -17.166 1.00 98.25 100 ALA A O 1
ATOM 774 N N . ALA A 1 101 ? 0.981 -11.331 -16.565 1.00 97.75 101 ALA A N 1
ATOM 775 C CA . ALA A 1 101 ? 1.372 -10.583 -17.758 1.00 97.75 101 ALA A CA 1
ATOM 776 C C . ALA A 1 101 ? 2.858 -10.180 -17.764 1.00 97.75 101 ALA A C 1
ATOM 778 O O . ALA A 1 101 ? 3.526 -10.255 -18.798 1.00 97.75 101 ALA A O 1
ATOM 779 N N . HIS A 1 102 ? 3.394 -9.745 -16.621 1.00 97.94 102 HIS A N 1
ATOM 780 C CA . HIS A 1 102 ? 4.753 -9.202 -16.526 1.00 97.94 102 HIS A CA 1
ATOM 781 C C . HIS A 1 102 ? 5.802 -10.218 -16.080 1.00 97.94 102 HIS A C 1
ATOM 783 O O . HIS A 1 102 ? 6.986 -10.017 -16.364 1.00 97.94 102 HIS A O 1
ATOM 789 N N . GLY A 1 103 ? 5.379 -11.301 -15.432 1.00 98.19 103 GLY A N 1
ATOM 790 C CA . GLY A 1 103 ? 6.240 -12.152 -14.625 1.00 98.19 103 GLY A CA 1
ATOM 791 C C . GLY A 1 103 ? 6.473 -11.569 -13.229 1.00 98.19 103 GLY A C 1
ATOM 792 O O . GLY A 1 103 ? 5.903 -10.549 -12.838 1.00 98.19 103 GLY A O 1
ATOM 793 N N . THR A 1 104 ? 7.344 -12.230 -12.476 1.00 98.44 104 THR A N 1
ATOM 794 C CA . THR A 1 104 ? 7.708 -11.876 -11.098 1.00 98.44 104 THR A CA 1
ATOM 795 C C . THR A 1 104 ? 9.223 -11.836 -10.940 1.00 98.44 104 THR A C 1
ATOM 797 O O . THR A 1 104 ? 9.942 -12.495 -11.692 1.00 98.44 104 THR A O 1
ATOM 800 N N . ASP A 1 105 ? 9.715 -11.141 -9.915 1.00 98.38 105 ASP A N 1
ATOM 801 C CA . ASP A 1 105 ? 11.130 -11.174 -9.539 1.00 98.38 105 ASP A CA 1
ATOM 802 C C . ASP A 1 105 ? 11.357 -12.119 -8.352 1.00 98.38 105 ASP A C 1
ATOM 804 O O . ASP A 1 105 ? 10.886 -11.872 -7.245 1.00 98.38 105 ASP A O 1
ATOM 808 N N . ALA A 1 106 ? 12.098 -13.209 -8.565 1.00 98.25 106 ALA A N 1
ATOM 809 C CA . ALA A 1 106 ? 12.271 -14.255 -7.553 1.00 98.25 106 ALA A CA 1
ATOM 810 C C . ALA A 1 106 ? 12.922 -13.751 -6.251 1.00 98.25 106 ALA A C 1
ATOM 812 O O . ALA A 1 106 ? 12.661 -14.297 -5.176 1.00 98.25 106 ALA A O 1
ATOM 813 N N . LYS A 1 107 ? 13.772 -12.720 -6.330 1.00 97.88 107 LYS A N 1
ATOM 814 C CA . LYS A 1 107 ? 14.390 -12.119 -5.147 1.00 97.88 107 LYS A CA 1
ATOM 815 C C . LYS A 1 107 ? 13.352 -11.320 -4.357 1.00 97.88 107 LYS A C 1
ATOM 817 O O . LYS A 1 107 ? 13.220 -11.560 -3.159 1.00 97.88 107 LYS A O 1
ATOM 822 N N . ALA A 1 108 ? 12.582 -10.454 -5.011 1.00 98.31 108 ALA A N 1
ATOM 823 C CA . ALA A 1 108 ? 11.516 -9.679 -4.382 1.00 98.31 108 ALA A CA 1
ATOM 824 C C . ALA A 1 108 ? 10.434 -10.582 -3.767 1.00 98.31 108 ALA A C 1
ATOM 826 O O . ALA A 1 108 ? 10.026 -10.359 -2.628 1.00 98.31 108 ALA A O 1
ATOM 827 N N . GLU A 1 109 ? 10.035 -11.647 -4.471 1.00 98.12 109 GLU A N 1
ATOM 828 C CA . GLU A 1 109 ? 9.088 -12.662 -3.983 1.00 98.12 109 GLU A CA 1
ATOM 829 C C . GLU A 1 109 ? 9.593 -13.357 -2.711 1.00 98.12 109 GLU A C 1
ATOM 831 O O . GLU A 1 109 ? 8.823 -13.643 -1.799 1.00 98.12 109 GLU A O 1
ATOM 836 N N . LYS A 1 110 ? 10.903 -13.599 -2.602 1.00 97.69 110 LYS A N 1
ATOM 837 C CA . LYS A 1 110 ? 11.493 -14.155 -1.381 1.00 97.69 110 LYS A CA 1
ATOM 838 C C . LYS A 1 110 ? 11.550 -13.119 -0.260 1.00 97.69 110 LYS A C 1
ATOM 840 O O . LYS A 1 110 ? 11.210 -13.431 0.878 1.00 97.69 110 LYS A O 1
ATOM 845 N N . GLU A 1 111 ? 12.001 -11.905 -0.554 1.00 97.75 111 GLU A N 1
ATOM 846 C CA . GLU A 1 111 ? 12.191 -10.847 0.444 1.00 97.75 111 GLU A CA 1
ATOM 847 C C . GLU A 1 111 ? 10.868 -10.393 1.070 1.00 97.75 111 GLU A C 1
ATOM 849 O O . GLU A 1 111 ? 10.811 -10.186 2.286 1.00 97.75 111 GLU A O 1
ATOM 854 N N . VAL A 1 112 ? 9.784 -10.329 0.288 1.00 97.00 112 VAL A N 1
ATOM 855 C CA . VAL A 1 112 ? 8.471 -9.921 0.805 1.00 97.00 112 VAL A CA 1
ATOM 856 C C . VAL A 1 112 ? 7.927 -10.885 1.863 1.00 97.00 112 VAL A C 1
ATOM 858 O O . VAL A 1 112 ? 7.251 -10.444 2.788 1.00 97.00 112 VAL A O 1
ATOM 861 N N . THR A 1 113 ? 8.297 -12.172 1.835 1.00 95.62 113 T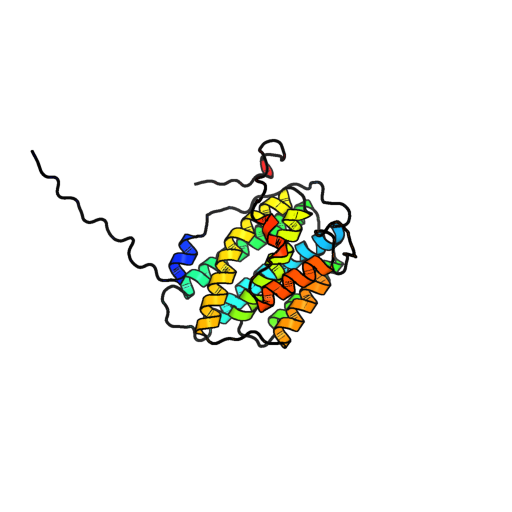HR A N 1
ATOM 862 C CA . THR A 1 113 ? 7.904 -13.119 2.899 1.00 95.62 113 THR A CA 1
ATOM 863 C C . THR A 1 113 ? 8.466 -12.729 4.271 1.00 95.62 113 THR A C 1
ATOM 865 O O . THR A 1 113 ? 7.802 -12.903 5.294 1.00 95.62 113 THR A O 1
ATOM 868 N N . MET A 1 114 ? 9.667 -12.140 4.311 1.00 96.00 114 MET A N 1
ATOM 869 C CA . MET A 1 114 ? 10.280 -11.660 5.553 1.00 96.00 114 MET A CA 1
ATOM 870 C C . MET A 1 114 ? 9.607 -10.380 6.048 1.00 96.00 114 MET A C 1
ATOM 872 O O . MET A 1 114 ? 9.421 -10.207 7.253 1.00 96.00 114 MET A O 1
ATOM 876 N N . ILE A 1 115 ? 9.203 -9.509 5.121 1.00 96.44 115 ILE A N 1
ATOM 877 C CA . ILE A 1 115 ? 8.411 -8.311 5.421 1.00 96.44 115 ILE A CA 1
ATOM 878 C C . ILE A 1 115 ? 7.066 -8.724 6.025 1.00 96.44 115 ILE A C 1
ATOM 880 O O . ILE A 1 115 ? 6.719 -8.264 7.110 1.00 96.44 115 ILE A O 1
ATOM 884 N N . LEU A 1 116 ? 6.358 -9.652 5.380 1.00 94.19 116 LEU A N 1
ATOM 885 C CA . LEU A 1 116 ? 5.088 -10.211 5.845 1.00 94.19 116 LEU A CA 1
ATOM 886 C C . LEU A 1 116 ? 5.204 -10.771 7.263 1.00 94.19 116 LEU A C 1
ATOM 888 O O . LEU A 1 116 ? 4.407 -10.429 8.137 1.00 94.19 116 LEU A O 1
ATOM 892 N N . LYS A 1 117 ? 6.253 -11.556 7.529 1.00 95.31 117 LYS A N 1
ATOM 893 C CA . LYS A 1 117 ? 6.521 -12.067 8.874 1.00 95.31 117 LYS A CA 1
ATOM 894 C C . LYS A 1 117 ? 6.681 -10.935 9.894 1.00 95.31 117 LYS A C 1
ATOM 896 O O . LYS A 1 117 ? 6.080 -10.991 10.962 1.00 95.31 117 LYS A O 1
ATOM 901 N N . ALA A 1 118 ? 7.454 -9.898 9.568 1.00 96.75 118 ALA A N 1
ATOM 902 C CA . ALA A 1 118 ? 7.682 -8.769 10.470 1.00 96.75 118 ALA A CA 1
ATOM 903 C C . ALA A 1 118 ? 6.390 -7.992 10.795 1.00 96.75 118 ALA A C 1
ATOM 905 O O . ALA A 1 118 ? 6.207 -7.552 11.931 1.00 96.75 118 ALA A O 1
ATOM 906 N N . TRP A 1 119 ? 5.475 -7.859 9.831 1.00 97.19 119 TRP A N 1
ATOM 907 C CA . TRP A 1 119 ? 4.149 -7.269 10.045 1.00 97.19 119 TRP A CA 1
ATOM 908 C C . TRP A 1 119 ? 3.237 -8.140 10.908 1.00 97.19 119 TRP A C 1
ATOM 910 O O . TRP A 1 119 ? 2.590 -7.633 11.835 1.00 97.19 119 TRP A O 1
ATOM 920 N N . ASN A 1 120 ? 3.224 -9.447 10.664 1.00 93.94 120 ASN A N 1
ATOM 921 C CA . ASN A 1 120 ? 2.435 -10.386 11.457 1.00 93.94 120 ASN A CA 1
ATOM 922 C C . ASN A 1 120 ? 2.899 -10.413 12.919 1.00 93.94 120 ASN A C 1
ATOM 924 O O . ASN A 1 120 ? 2.069 -10.280 13.819 1.00 93.94 120 ASN A O 1
ATOM 928 N N . ASP A 1 121 ? 4.212 -10.444 13.152 1.00 95.88 121 ASP A N 1
ATOM 929 C CA . ASP A 1 121 ? 4.808 -10.486 14.492 1.00 95.88 121 ASP A CA 1
ATOM 930 C C . ASP A 1 121 ? 4.690 -9.161 15.270 1.00 95.88 121 ASP A C 1
ATOM 932 O O . ASP A 1 121 ? 4.876 -9.134 16.489 1.00 95.88 121 ASP A O 1
ATOM 936 N N . HIS A 1 122 ? 4.415 -8.036 14.600 1.00 97.50 122 HIS A N 1
ATOM 937 C CA . HIS A 1 122 ? 4.342 -6.744 15.279 1.00 97.50 122 HIS A CA 1
ATOM 938 C C . HIS A 1 122 ? 3.163 -6.697 16.272 1.00 97.50 122 HIS A C 1
ATOM 940 O O . HIS A 1 122 ? 2.032 -7.053 15.935 1.00 97.50 122 HIS A O 1
ATOM 946 N N . ALA A 1 123 ? 3.413 -6.186 17.484 1.00 96.62 123 ALA A N 1
ATOM 947 C CA . ALA A 1 123 ? 2.483 -6.246 18.620 1.00 96.62 123 ALA A CA 1
ATOM 948 C C . ALA A 1 123 ? 1.278 -5.284 18.549 1.00 96.62 123 ALA A C 1
ATOM 950 O O . ALA A 1 123 ? 0.363 -5.386 19.363 1.00 96.62 123 ALA A O 1
ATOM 951 N N . ALA A 1 124 ? 1.282 -4.332 17.612 1.00 97.38 124 ALA A N 1
ATOM 952 C CA . ALA A 1 124 ? 0.162 -3.404 17.426 1.00 97.38 124 ALA A CA 1
ATOM 953 C C . ALA A 1 124 ? -1.143 -4.146 17.101 1.00 97.38 124 ALA A C 1
ATOM 955 O O . ALA A 1 124 ? -1.124 -5.230 16.508 1.00 97.38 124 ALA A O 1
ATOM 956 N N . HIS A 1 125 ? -2.273 -3.533 17.460 1.00 97.69 125 HIS A N 1
ATOM 957 C CA . HIS A 1 125 ? -3.591 -4.091 17.189 1.00 97.69 125 HIS A CA 1
ATOM 958 C C . HIS A 1 125 ? -3.758 -4.437 15.698 1.00 97.69 125 HIS A C 1
ATOM 960 O O . HIS A 1 125 ? -3.388 -3.616 14.856 1.00 97.69 125 HIS A O 1
ATOM 966 N N . PRO A 1 126 ? -4.320 -5.608 15.342 1.00 97.94 126 PRO A N 1
ATOM 967 C CA . PRO A 1 126 ? -4.423 -6.047 13.951 1.00 97.94 126 PRO A CA 1
ATOM 968 C C . PRO A 1 126 ? -5.071 -5.022 13.009 1.00 97.94 126 PRO A C 1
ATOM 970 O O . PRO A 1 126 ? -4.492 -4.705 11.975 1.00 97.94 126 PRO A O 1
ATOM 973 N N . ILE A 1 127 ? -6.186 -4.406 13.418 1.00 97.94 127 ILE A N 1
ATOM 974 C CA . ILE A 1 127 ? -6.872 -3.354 12.636 1.00 97.94 127 ILE A CA 1
ATOM 975 C C . ILE A 1 127 ? -5.994 -2.107 12.443 1.00 97.94 127 ILE A C 1
ATOM 977 O O . ILE A 1 127 ? -5.967 -1.530 11.358 1.00 97.94 127 ILE A O 1
ATOM 981 N N . LEU A 1 128 ? -5.222 -1.714 13.465 1.00 97.75 128 LEU A N 1
ATOM 982 C CA . LEU A 1 128 ? -4.274 -0.607 13.337 1.00 97.75 128 LEU A CA 1
ATOM 983 C C . LEU A 1 128 ? -3.141 -0.972 12.367 1.00 97.75 128 LEU A C 1
ATOM 985 O O . LEU A 1 128 ? -2.737 -0.135 11.563 1.00 97.75 128 LEU A O 1
ATOM 989 N N . LYS A 1 129 ? -2.634 -2.212 12.420 1.00 97.44 129 LYS A N 1
ATOM 99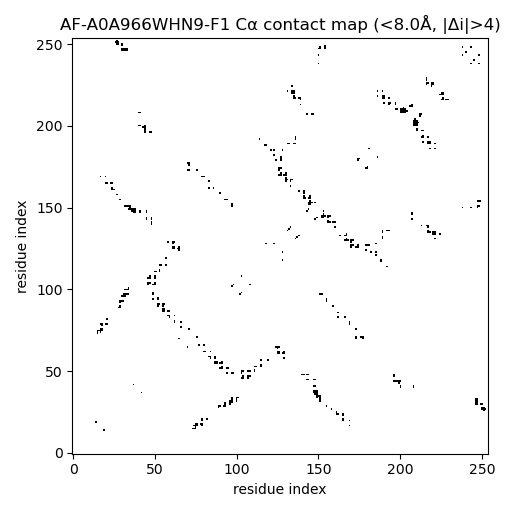0 C CA . LYS A 1 129 ? -1.598 -2.692 11.492 1.00 97.44 129 LYS A CA 1
ATOM 991 C C . LYS A 1 129 ? -2.087 -2.661 10.047 1.00 97.44 129 LYS A C 1
ATOM 993 O O . LYS A 1 129 ? -1.381 -2.093 9.219 1.00 97.44 129 LYS A O 1
ATOM 998 N N . ALA A 1 130 ? -3.277 -3.202 9.777 1.00 97.56 130 ALA A N 1
ATOM 999 C CA . ALA A 1 130 ? -3.905 -3.171 8.456 1.00 97.56 130 ALA A CA 1
ATOM 1000 C C . ALA A 1 130 ? -4.042 -1.727 7.948 1.00 97.56 130 ALA A C 1
ATOM 1002 O O . ALA A 1 130 ? -3.434 -1.365 6.945 1.00 97.56 130 ALA A O 1
ATOM 1003 N N . GLY A 1 131 ? -4.691 -0.851 8.724 1.00 97.19 131 GLY A N 1
ATOM 1004 C CA . GLY A 1 131 ? -4.890 0.543 8.320 1.00 97.19 131 GLY A CA 1
ATOM 1005 C C . GLY A 1 131 ? -3.594 1.323 8.089 1.00 97.19 131 GLY A C 1
ATOM 1006 O O . GLY A 1 131 ? -3.522 2.160 7.191 1.00 97.19 131 GLY A O 1
ATOM 1007 N N . VAL A 1 132 ? -2.545 1.064 8.875 1.00 97.12 132 VAL A N 1
ATOM 1008 C CA . VAL A 1 132 ? -1.233 1.696 8.676 1.00 97.12 132 VAL A CA 1
ATOM 1009 C C . VAL A 1 132 ? -0.524 1.150 7.435 1.00 97.12 132 VAL A C 1
ATOM 1011 O O . VAL A 1 132 ? 0.105 1.936 6.719 1.00 97.12 132 VAL A O 1
ATOM 1014 N N . MET A 1 133 ? -0.620 -0.156 7.173 1.00 97.06 133 MET A N 1
ATOM 1015 C CA . MET A 1 133 ? -0.054 -0.803 5.989 1.00 97.06 133 MET A CA 1
ATOM 1016 C C . MET A 1 133 ? -0.690 -0.247 4.710 1.00 97.06 133 MET A C 1
ATOM 1018 O O . MET A 1 133 ? 0.022 0.293 3.863 1.00 97.06 133 MET A O 1
ATOM 1022 N N . GLU A 1 134 ? -2.017 -0.260 4.620 1.00 96.81 134 GLU A N 1
ATOM 1023 C CA . GLU A 1 134 ? -2.780 0.312 3.504 1.00 96.81 134 GLU A CA 1
ATOM 1024 C C . GLU A 1 134 ? -2.413 1.795 3.287 1.00 96.81 134 GLU A C 1
ATOM 1026 O O . GLU A 1 134 ? -1.985 2.229 2.211 1.00 96.81 134 GLU A O 1
ATOM 1031 N N . ARG A 1 135 ? -2.475 2.593 4.362 1.00 96.19 135 ARG A N 1
ATOM 1032 C CA . ARG A 1 135 ? -2.267 4.044 4.297 1.00 96.19 135 ARG A CA 1
ATOM 1033 C C . ARG A 1 135 ? -0.832 4.445 3.989 1.00 96.19 135 ARG A C 1
ATOM 1035 O O . ARG A 1 135 ? -0.638 5.492 3.385 1.00 96.19 135 ARG A O 1
ATOM 1042 N N . SER A 1 136 ? 0.170 3.695 4.441 1.00 96.31 136 SER A N 1
ATOM 1043 C CA . SER A 1 136 ? 1.578 4.133 4.378 1.00 96.31 136 SER A CA 1
ATOM 1044 C C . SER A 1 136 ? 2.405 3.357 3.357 1.00 96.31 136 SER A C 1
ATOM 1046 O O . SER A 1 136 ? 3.454 3.852 2.943 1.00 96.31 136 SER A O 1
ATOM 1048 N N . ILE A 1 137 ? 1.947 2.174 2.936 1.00 97.81 137 ILE A N 1
ATOM 1049 C CA . ILE A 1 137 ? 2.617 1.318 1.952 1.00 97.81 137 ILE A CA 1
ATOM 1050 C C . ILE A 1 137 ? 1.795 1.244 0.662 1.00 97.81 137 ILE A C 1
ATOM 1052 O O . ILE A 1 137 ? 2.309 1.607 -0.397 1.00 97.81 137 ILE A O 1
ATOM 1056 N N . PHE A 1 138 ? 0.511 0.875 0.711 1.00 96.44 138 PHE A N 1
ATOM 1057 C CA . PHE A 1 138 ? -0.287 0.750 -0.521 1.00 96.44 138 PHE A CA 1
ATOM 1058 C C . PHE A 1 138 ? -0.560 2.104 -1.178 1.00 96.44 138 PHE A C 1
ATOM 1060 O O . PHE A 1 138 ? -0.417 2.247 -2.392 1.00 96.44 138 PHE A O 1
ATOM 1067 N N . PHE A 1 139 ? -0.797 3.151 -0.388 1.00 95.44 139 PHE A N 1
ATOM 1068 C CA . PHE A 1 139 ? -0.936 4.521 -0.900 1.00 95.44 139 PHE A CA 1
ATOM 1069 C C . PHE A 1 139 ? 0.348 5.105 -1.514 1.00 95.44 139 PHE A C 1
ATOM 1071 O O . PHE A 1 139 ? 0.294 6.205 -2.058 1.00 95.44 139 PHE A O 1
ATOM 1078 N N . VAL A 1 140 ? 1.492 4.413 -1.473 1.00 97.12 140 VAL A N 1
ATOM 1079 C CA . VAL A 1 140 ? 2.676 4.773 -2.279 1.00 97.12 140 VAL A CA 1
ATOM 1080 C C . VAL A 1 140 ? 2.976 3.745 -3.371 1.00 97.12 140 VAL A C 1
ATOM 1082 O O . VAL A 1 140 ? 3.349 4.145 -4.472 1.00 97.12 140 VAL A O 1
ATOM 1085 N N . ALA A 1 141 ? 2.730 2.454 -3.134 1.00 97.88 141 ALA A N 1
ATOM 1086 C CA . ALA A 1 141 ? 2.903 1.400 -4.135 1.00 97.88 141 ALA A CA 1
ATOM 1087 C C . ALA A 1 141 ? 1.897 1.520 -5.296 1.00 97.88 141 ALA A C 1
ATOM 1089 O O . ALA A 1 141 ? 2.290 1.513 -6.465 1.00 97.88 141 ALA A O 1
ATOM 1090 N N . LEU A 1 142 ? 0.607 1.723 -5.004 1.00 96.50 142 LEU A N 1
ATOM 1091 C CA . LEU A 1 142 ? -0.424 1.849 -6.037 1.00 96.50 142 LEU A CA 1
ATOM 1092 C C . LEU A 1 142 ? -0.209 3.114 -6.884 1.00 96.50 142 LEU A C 1
ATOM 1094 O O . LEU A 1 142 ? -0.211 3.011 -8.117 1.00 96.50 142 LEU A O 1
ATOM 1098 N N . PRO A 1 143 ? 0.072 4.309 -6.322 1.00 95.50 143 PRO A N 1
ATOM 1099 C CA . PRO A 1 143 ? 0.456 5.443 -7.154 1.00 95.50 143 PRO A CA 1
ATOM 1100 C C . PRO A 1 143 ? 1.747 5.221 -7.943 1.00 95.50 143 PRO A C 1
ATOM 1102 O O . PRO A 1 143 ? 1.854 5.759 -9.044 1.00 95.50 143 PRO A O 1
ATOM 1105 N N . PHE A 1 144 ? 2.697 4.416 -7.457 1.00 97.69 144 PHE A N 1
ATOM 1106 C CA . PHE A 1 144 ? 3.886 4.065 -8.234 1.00 97.69 144 PHE A CA 1
ATOM 1107 C C . PHE A 1 144 ? 3.521 3.292 -9.512 1.00 97.69 144 PHE A C 1
ATOM 1109 O O . PHE A 1 144 ? 3.948 3.696 -10.599 1.00 97.69 144 PHE A O 1
ATOM 1116 N N . PHE A 1 145 ? 2.642 2.283 -9.423 1.00 97.00 145 PHE A N 1
ATOM 1117 C CA . PHE A 1 145 ? 2.047 1.638 -10.605 1.00 97.00 145 PHE A CA 1
ATOM 1118 C C . PHE A 1 145 ? 1.366 2.650 -11.520 1.00 97.00 145 PHE A C 1
ATOM 1120 O O . PHE A 1 145 ? 1.584 2.652 -12.731 1.00 97.00 145 PHE A O 1
ATOM 1127 N N . ARG A 1 146 ? 0.594 3.577 -10.950 1.00 93.25 146 ARG A N 1
ATOM 1128 C CA . ARG A 1 146 ? -0.130 4.573 -11.739 1.00 93.25 146 ARG A CA 1
ATOM 1129 C C . ARG A 1 146 ? 0.790 5.521 -12.518 1.00 93.25 146 ARG A C 1
ATOM 1131 O O . ARG A 1 146 ? 0.440 5.942 -13.618 1.00 93.25 146 ARG A O 1
ATOM 1138 N N . GLN A 1 147 ? 1.929 5.907 -11.948 1.00 94.88 147 GLN A N 1
ATOM 1139 C CA . GLN A 1 147 ? 2.828 6.895 -12.559 1.00 94.88 147 GLN A CA 1
ATOM 1140 C C . GLN A 1 147 ? 3.889 6.275 -13.469 1.00 94.88 147 GLN A C 1
ATOM 1142 O O . GLN A 1 147 ? 4.341 6.930 -14.412 1.00 94.88 147 GLN A O 1
ATOM 1147 N N . ASN A 1 148 ? 4.305 5.040 -13.183 1.00 97.25 148 ASN A N 1
ATOM 1148 C CA . ASN A 1 148 ? 5.461 4.423 -13.831 1.00 97.25 148 ASN A CA 1
ATOM 1149 C C . ASN A 1 148 ? 5.146 3.080 -14.509 1.00 97.25 148 ASN A C 1
ATOM 1151 O O . ASN A 1 148 ? 5.926 2.635 -15.349 1.00 97.25 148 ASN A O 1
ATOM 1155 N N . GLY A 1 149 ? 4.011 2.459 -14.188 1.00 96.62 149 GLY A N 1
ATOM 1156 C CA . GLY A 1 149 ? 3.530 1.251 -14.846 1.00 96.62 149 GLY A CA 1
ATOM 1157 C C . GLY A 1 149 ? 2.919 1.519 -16.220 1.00 96.62 149 GLY A C 1
ATOM 1158 O O . GLY A 1 149 ? 2.771 2.669 -16.668 1.00 96.62 149 GLY A O 1
ATOM 1159 N N . ASP A 1 150 ? 2.558 0.432 -16.886 1.00 95.62 150 ASP A N 1
ATOM 1160 C CA . ASP A 1 150 ? 1.811 0.450 -18.137 1.00 95.62 150 ASP A CA 1
ATOM 1161 C C . ASP A 1 150 ? 0.301 0.643 -17.902 1.00 95.62 150 ASP A C 1
ATOM 1163 O O . ASP A 1 150 ? -0.132 1.036 -16.817 1.00 95.62 150 ASP A O 1
ATOM 1167 N N . VAL A 1 151 ? -0.514 0.429 -18.937 1.00 92.56 151 VAL A N 1
ATOM 1168 C CA . VAL A 1 151 ? -1.969 0.587 -18.838 1.00 92.56 151 VAL A CA 1
ATOM 1169 C C . VAL A 1 151 ? -2.581 -0.404 -17.846 1.00 92.56 151 VAL A C 1
ATOM 1171 O O . VAL A 1 151 ? -3.361 0.027 -16.999 1.00 92.56 151 VAL A O 1
ATOM 1174 N N . GLY A 1 152 ? -2.206 -1.684 -17.903 1.00 93.94 152 GLY A N 1
ATOM 1175 C CA . GLY A 1 152 ? -2.745 -2.712 -17.014 1.00 93.94 152 GLY A CA 1
ATOM 1176 C C . GLY A 1 152 ? -2.487 -2.387 -15.545 1.00 93.94 152 GLY A C 1
ATOM 1177 O O . GLY A 1 152 ? -3.416 -2.323 -14.739 1.00 93.94 152 GLY A O 1
ATOM 1178 N N . MET A 1 153 ? -1.239 -2.045 -15.213 1.00 96.81 153 MET A N 1
ATOM 1179 C CA . MET A 1 153 ? -0.856 -1.613 -13.865 1.00 96.81 153 MET A CA 1
ATOM 1180 C C . MET A 1 153 ? -1.612 -0.355 -13.412 1.00 96.81 153 MET A C 1
ATOM 1182 O O . MET A 1 153 ? -1.994 -0.240 -12.246 1.00 96.81 153 MET A O 1
ATOM 1186 N N . ARG A 1 154 ? -1.850 0.606 -14.315 1.00 94.06 154 ARG A N 1
ATOM 1187 C CA . ARG A 1 154 ? -2.610 1.834 -14.010 1.00 94.06 154 ARG A CA 1
ATOM 1188 C C . ARG A 1 154 ? -4.082 1.563 -13.738 1.00 94.06 154 ARG A C 1
ATOM 1190 O O . ARG A 1 154 ? -4.636 2.239 -12.869 1.00 94.06 154 ARG A O 1
ATOM 1197 N N . THR A 1 155 ? -4.693 0.648 -14.487 1.00 92.00 155 THR A N 1
ATOM 1198 C CA . THR A 1 155 ? -6.086 0.222 -14.308 1.00 92.00 155 THR A CA 1
ATOM 1199 C C . THR A 1 155 ? -6.245 -0.463 -12.958 1.00 92.00 155 THR A C 1
ATOM 1201 O O . THR A 1 155 ? -6.972 0.050 -12.112 1.00 92.00 155 THR A O 1
ATOM 1204 N N . VAL A 1 156 ? -5.457 -1.513 -12.702 1.00 95.19 156 VAL A N 1
ATOM 1205 C CA . VAL A 1 156 ? -5.485 -2.261 -11.434 1.00 95.19 156 VAL A CA 1
ATOM 1206 C C . VAL A 1 156 ? -5.237 -1.336 -10.242 1.00 95.19 156 VAL A C 1
ATOM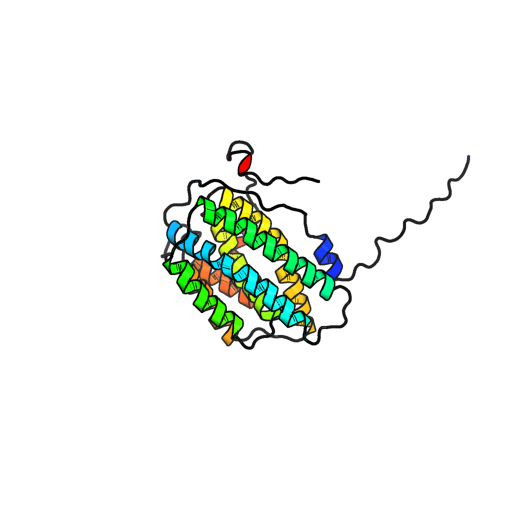 1208 O O . VAL A 1 156 ? -6.011 -1.322 -9.290 1.00 95.19 156 VAL A O 1
ATOM 1211 N N . SER A 1 157 ? -4.226 -0.466 -10.329 1.00 95.25 157 SER A N 1
ATOM 1212 C CA . SER A 1 157 ? -3.967 0.550 -9.304 1.00 95.25 157 SER A CA 1
ATOM 1213 C C . SER A 1 157 ? -5.169 1.462 -9.057 1.00 95.25 157 SER A C 1
ATOM 1215 O O . SER A 1 157 ? -5.484 1.766 -7.907 1.00 95.25 157 SER A O 1
ATOM 1217 N N . ALA A 1 158 ? -5.843 1.921 -10.114 1.00 91.94 158 ALA A N 1
ATOM 1218 C CA . ALA A 1 158 ? -6.984 2.821 -9.994 1.00 91.94 158 ALA A CA 1
ATOM 1219 C C . ALA A 1 158 ? -8.221 2.145 -9.401 1.00 91.94 158 ALA A C 1
ATOM 1221 O O . ALA A 1 158 ? -9.031 2.840 -8.786 1.00 91.94 158 ALA A O 1
ATOM 1222 N N . ASP A 1 159 ? -8.383 0.845 -9.621 1.00 93.62 159 ASP A N 1
ATOM 1223 C CA . ASP A 1 159 ? -9.495 0.064 -9.096 1.00 93.62 159 ASP A CA 1
ATOM 1224 C C . ASP A 1 159 ? -9.297 -0.207 -7.605 1.00 93.62 159 ASP A C 1
ATOM 1226 O O . ASP A 1 159 ? -10.099 0.273 -6.803 1.00 93.62 159 ASP A O 1
ATOM 1230 N N . ILE A 1 160 ? -8.148 -0.779 -7.232 1.00 96.44 160 ILE A N 1
ATOM 1231 C CA . ILE A 1 160 ? -7.764 -1.035 -5.834 1.00 96.44 160 ILE A CA 1
ATOM 1232 C C . ILE A 1 160 ? -7.740 0.270 -5.022 1.00 96.44 160 ILE A C 1
ATOM 1234 O O . ILE A 1 160 ? -8.324 0.366 -3.948 1.00 96.44 160 ILE A O 1
ATOM 1238 N N . SER A 1 161 ? -7.171 1.357 -5.565 1.00 94.19 161 SER A N 1
ATOM 1239 C CA . SER A 1 161 ? -7.107 2.649 -4.854 1.00 94.19 161 SER A CA 1
ATOM 1240 C C . SER A 1 161 ? -8.480 3.225 -4.469 1.00 94.19 161 SER A C 1
ATOM 1242 O O . SER A 1 161 ? -8.541 4.142 -3.645 1.00 94.19 161 SER A O 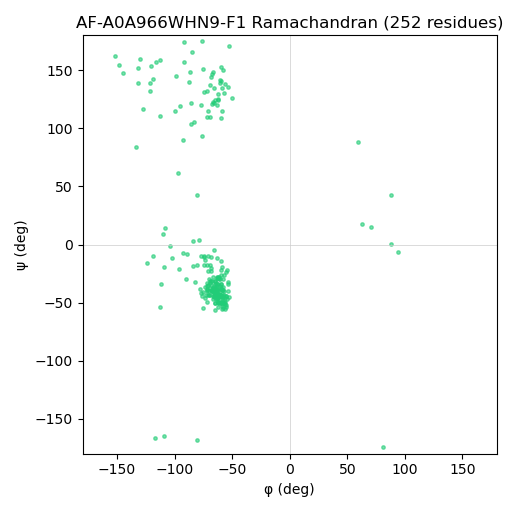1
ATOM 1244 N N . ARG A 1 162 ? -9.587 2.794 -5.094 1.00 92.12 162 ARG A N 1
ATOM 1245 C CA . ARG A 1 162 ? -10.933 3.244 -4.696 1.00 92.12 162 ARG A CA 1
ATOM 1246 C C . ARG A 1 162 ? -11.404 2.538 -3.432 1.00 92.12 162 ARG A C 1
ATOM 1248 O O . ARG A 1 162 ? -11.942 3.228 -2.563 1.00 92.12 162 ARG A O 1
ATOM 1255 N N . ASP A 1 163 ? -11.151 1.242 -3.329 1.00 96.06 163 ASP A N 1
ATOM 1256 C CA . ASP A 1 163 ? -11.509 0.412 -2.178 1.00 96.06 163 ASP A CA 1
ATOM 1257 C C . ASP A 1 163 ? -10.621 0.778 -0.981 1.00 96.06 163 ASP A C 1
ATOM 1259 O O . ASP A 1 163 ? -11.118 1.118 0.093 1.00 96.06 163 ASP A O 1
ATOM 1263 N N . GLU A 1 164 ? -9.322 0.956 -1.216 1.00 95.69 164 GLU A N 1
ATOM 1264 C CA . GLU A 1 164 ? -8.333 1.322 -0.195 1.00 95.69 164 GLU A CA 1
ATOM 1265 C C . GLU A 1 164 ? -8.607 2.665 0.509 1.00 95.69 164 GLU A C 1
ATOM 1267 O O . GLU A 1 164 ? -8.258 2.896 1.671 1.00 95.69 164 GLU A O 1
ATOM 1272 N N . ARG A 1 165 ? -9.301 3.594 -0.161 1.00 92.94 165 ARG A N 1
ATOM 1273 C CA . ARG A 1 165 ? -9.771 4.839 0.479 1.00 92.94 165 ARG A CA 1
ATOM 1274 C C . ARG A 1 165 ? -10.866 4.590 1.509 1.00 92.94 165 ARG A C 1
ATOM 1276 O O . ARG A 1 165 ? -11.001 5.378 2.446 1.00 92.94 165 ARG A O 1
ATOM 1283 N N . VAL A 1 166 ? -11.681 3.564 1.297 1.00 96.06 166 VAL A N 1
ATOM 1284 C CA . VAL A 1 166 ? -12.686 3.117 2.257 1.00 96.06 166 VAL A CA 1
ATOM 1285 C C . VAL A 1 166 ? -12.004 2.340 3.378 1.00 96.06 166 VAL A C 1
ATOM 1287 O O . VAL A 1 166 ? -12.271 2.649 4.538 1.00 96.06 166 VAL A O 1
ATOM 1290 N N . HIS A 1 167 ? -11.074 1.438 3.053 1.00 97.81 167 HIS A N 1
ATOM 1291 C CA . HIS A 1 167 ? -10.380 0.597 4.034 1.00 97.81 167 HIS A CA 1
ATOM 1292 C C . HIS A 1 167 ? -9.630 1.440 5.062 1.00 97.81 167 HIS A C 1
ATOM 1294 O O . HIS A 1 167 ? -9.955 1.416 6.251 1.00 97.81 167 HIS A O 1
ATOM 1300 N N . THR A 1 168 ? -8.750 2.322 4.589 1.00 95.81 168 THR A N 1
ATOM 1301 C CA . THR A 1 168 ? -7.966 3.213 5.455 1.00 95.81 168 THR A CA 1
ATOM 1302 C C . THR A 1 168 ? -8.830 4.109 6.342 1.00 95.81 168 THR A C 1
ATOM 1304 O O . THR A 1 168 ? -8.481 4.366 7.496 1.00 95.81 168 THR A O 1
ATOM 1307 N N . ALA A 1 169 ? -9.969 4.590 5.837 1.00 96.19 169 ALA A N 1
ATOM 1308 C CA . ALA A 1 169 ? -10.891 5.413 6.612 1.00 96.19 169 ALA A CA 1
ATOM 1309 C C . ALA A 1 169 ? -11.609 4.600 7.702 1.00 96.19 169 ALA A C 1
ATOM 1311 O O . ALA A 1 169 ? -11.701 5.059 8.840 1.00 96.19 169 ALA A O 1
ATOM 1312 N N . VAL A 1 170 ? -12.066 3.389 7.377 1.00 97.75 170 VAL A N 1
ATOM 1313 C CA . VAL A 1 170 ? -12.713 2.467 8.322 1.00 97.75 170 VAL A CA 1
ATOM 1314 C C . VAL A 1 170 ? -11.726 2.026 9.397 1.00 97.75 170 VAL A C 1
ATOM 1316 O O . VAL A 1 170 ? -12.008 2.184 10.582 1.00 97.75 170 VAL A O 1
ATOM 1319 N N . ASN A 1 171 ? -10.537 1.570 9.005 1.00 97.81 171 ASN A N 1
ATOM 1320 C CA . ASN A 1 171 ? -9.492 1.135 9.927 1.00 97.81 171 ASN A CA 1
ATOM 1321 C C . ASN A 1 171 ? -9.067 2.268 10.875 1.00 97.81 171 ASN A C 1
ATOM 1323 O O . ASN A 1 171 ? -8.870 2.037 12.072 1.00 97.81 171 ASN A O 1
ATOM 1327 N N . ALA A 1 172 ? -8.992 3.510 10.381 1.00 96.56 172 ALA A N 1
ATOM 1328 C CA . ALA A 1 172 ? -8.720 4.684 11.209 1.00 96.56 172 ALA A CA 1
ATOM 1329 C C . ALA A 1 172 ? -9.861 4.996 12.194 1.00 96.56 172 ALA A C 1
ATOM 1331 O O . ALA A 1 172 ? -9.588 5.349 13.343 1.00 96.56 172 ALA A O 1
ATOM 1332 N N . MET A 1 173 ? -11.124 4.865 11.771 1.00 97.38 173 MET A N 1
ATOM 1333 C CA . MET A 1 173 ? -12.287 5.045 12.647 1.00 97.38 173 MET A CA 1
ATOM 1334 C C . MET A 1 173 ? -12.300 4.007 13.776 1.00 97.38 173 MET A C 1
ATOM 1336 O O . MET A 1 173 ? -12.340 4.397 14.943 1.00 97.38 173 MET A O 1
ATOM 1340 N N . VAL A 1 174 ? -12.154 2.718 13.446 1.00 97.94 174 VAL A N 1
ATOM 1341 C CA . VAL A 1 174 ? -12.146 1.638 14.447 1.00 97.94 174 VAL A CA 1
ATOM 1342 C C . VAL A 1 174 ? -10.961 1.786 15.397 1.00 97.94 174 VAL A C 1
ATOM 1344 O O . VAL A 1 174 ? -11.140 1.747 16.611 1.00 97.94 174 VAL A O 1
ATOM 1347 N N . SER A 1 175 ? -9.752 2.023 14.874 1.00 97.75 175 SER A N 1
ATOM 1348 C CA . SER A 1 175 ? -8.554 2.201 15.710 1.00 97.75 175 SER A CA 1
ATOM 1349 C C . SER A 1 175 ? -8.709 3.371 16.683 1.00 97.75 175 SER A C 1
ATOM 1351 O O . SER A 1 175 ? -8.313 3.274 17.842 1.00 97.75 175 SER A O 1
ATOM 1353 N N . LYS A 1 176 ? -9.334 4.469 16.238 1.00 97.19 176 LYS A N 1
ATOM 1354 C CA . LYS A 1 176 ? -9.615 5.622 17.095 1.00 97.19 176 LYS A CA 1
ATOM 1355 C C . LYS A 1 176 ? -10.603 5.280 18.211 1.00 97.19 176 LYS A C 1
ATOM 1357 O O . LYS A 1 176 ? -10.385 5.708 19.342 1.00 97.19 176 LYS A O 1
ATOM 1362 N N . GLU A 1 177 ? -11.670 4.544 17.910 1.00 97.56 177 GLU A N 1
ATOM 1363 C CA . GLU A 1 177 ? -12.665 4.121 18.907 1.00 97.56 177 GLU A CA 1
ATOM 1364 C C . GLU A 1 177 ? -12.100 3.105 19.908 1.00 97.56 177 GLU A C 1
ATOM 1366 O O . GLU A 1 177 ? -12.416 3.179 21.092 1.00 97.56 177 GLU A O 1
ATOM 1371 N N . LEU A 1 178 ? -11.197 2.228 19.462 1.00 97.31 178 LEU A N 1
ATOM 1372 C CA . LEU A 1 178 ? -10.437 1.318 20.324 1.00 97.31 178 LEU A CA 1
ATOM 1373 C C . LEU A 1 178 ? -9.377 2.033 21.185 1.00 97.31 178 LEU A C 1
ATOM 1375 O O . LEU A 1 178 ? -8.782 1.423 22.069 1.00 97.31 178 LEU A O 1
ATOM 1379 N N . GLY A 1 179 ? -9.102 3.318 20.932 1.00 97.12 179 GLY A N 1
ATOM 1380 C CA . GLY A 1 179 ? -8.039 4.062 21.615 1.00 97.12 179 GLY A CA 1
ATOM 1381 C C . GLY A 1 179 ? -6.621 3.637 21.211 1.00 97.12 179 GLY A C 1
ATOM 1382 O O . GLY A 1 179 ? -5.655 4.001 21.889 1.00 97.12 179 GLY A O 1
ATOM 1383 N N . GLU A 1 180 ? -6.491 2.901 20.108 1.00 97.25 180 GLU A N 1
ATOM 1384 C CA . GLU A 1 180 ? -5.223 2.428 19.564 1.00 97.25 180 GLU A CA 1
ATOM 1385 C C . GLU A 1 180 ? -4.384 3.590 19.029 1.00 97.25 180 GLU A C 1
ATOM 1387 O O . GLU A 1 180 ? -4.895 4.572 18.481 1.00 97.25 180 GLU A O 1
ATOM 1392 N N . LYS A 1 181 ? -3.063 3.489 19.197 1.00 94.81 181 LYS A N 1
ATOM 1393 C CA . LYS A 1 181 ? -2.128 4.551 18.814 1.00 94.81 181 LYS A CA 1
ATOM 1394 C C . LYS A 1 181 ? -0.961 4.006 18.022 1.00 94.81 181 LYS A C 1
ATOM 1396 O O . LYS A 1 181 ? -0.350 2.995 18.365 1.00 94.81 181 LYS A O 1
ATOM 1401 N N . GLU A 1 182 ? -0.605 4.758 16.994 1.00 95.00 182 GLU A N 1
ATOM 1402 C CA . GLU A 1 182 ? 0.617 4.548 16.235 1.00 95.00 182 GLU A CA 1
ATOM 1403 C C . GLU A 1 182 ? 1.833 4.648 17.162 1.00 95.00 182 GLU A C 1
ATOM 1405 O O . GLU A 1 182 ? 1.942 5.538 18.010 1.00 95.00 182 GLU A O 1
ATOM 1410 N N . SER A 1 183 ? 2.754 3.702 17.007 1.00 96.12 183 SER A N 1
ATOM 1411 C CA . SER A 1 183 ? 3.963 3.603 17.820 1.00 96.12 183 SER A CA 1
ATOM 1412 C C . SER A 1 183 ? 5.205 3.804 16.961 1.00 96.12 183 SER A C 1
ATOM 1414 O O . SER A 1 183 ? 5.201 3.546 15.758 1.00 96.12 183 SER A O 1
ATOM 1416 N N . ARG A 1 184 ? 6.317 4.199 17.593 1.00 96.31 184 ARG A N 1
ATOM 1417 C CA . ARG A 1 184 ? 7.608 4.331 16.895 1.00 96.31 184 ARG A CA 1
ATOM 1418 C C . ARG A 1 184 ? 8.114 3.000 16.333 1.00 96.31 184 ARG A C 1
ATOM 1420 O O . ARG A 1 184 ? 8.870 2.999 15.370 1.00 96.31 184 ARG A O 1
ATOM 1427 N N . SER A 1 185 ? 7.763 1.863 16.942 1.00 97.69 185 SER A N 1
ATOM 1428 C CA . SER A 1 185 ? 8.138 0.553 16.394 1.00 97.69 185 SER A CA 1
ATOM 1429 C C . SER A 1 185 ? 7.369 0.250 15.109 1.00 97.69 185 SER A C 1
ATOM 1431 O O . SER A 1 185 ? 7.972 -0.225 14.150 1.00 97.69 185 SER A O 1
ATOM 1433 N N . LEU A 1 186 ? 6.081 0.605 15.060 1.00 97.62 186 LEU A N 1
ATOM 1434 C CA . LEU A 1 186 ? 5.266 0.457 13.857 1.00 97.62 186 LEU A CA 1
ATOM 1435 C C . LEU A 1 186 ? 5.736 1.405 12.746 1.00 97.62 186 LEU A C 1
ATOM 1437 O O . LEU A 1 186 ? 5.839 0.996 11.594 1.00 97.62 186 LEU A O 1
ATOM 1441 N N . GLU A 1 187 ? 6.107 2.639 13.099 1.00 97.69 187 GLU A N 1
ATOM 1442 C CA . GLU A 1 187 ? 6.729 3.586 12.165 1.00 97.69 187 GLU A CA 1
ATOM 1443 C C . GLU A 1 187 ? 8.009 3.003 11.555 1.00 97.69 187 GLU A C 1
ATOM 1445 O O . GLU A 1 187 ? 8.165 2.991 10.336 1.00 97.69 187 GLU A O 1
ATOM 1450 N N . LYS A 1 188 ? 8.918 2.472 12.385 1.00 98.06 188 LYS A N 1
ATOM 1451 C CA . LYS A 1 188 ? 10.163 1.852 11.907 1.00 98.06 188 LYS A CA 1
ATOM 1452 C C . LYS A 1 188 ? 9.897 0.713 10.927 1.00 98.06 188 LYS A C 1
ATOM 1454 O O . LYS A 1 188 ? 10.615 0.600 9.937 1.00 98.06 188 LYS A O 1
ATOM 1459 N N . LEU A 1 189 ? 8.876 -0.104 11.183 1.00 97.94 189 LEU A N 1
ATOM 1460 C CA . LEU A 1 189 ? 8.470 -1.173 10.274 1.00 97.94 189 LEU A CA 1
ATOM 1461 C C . LEU A 1 189 ? 7.949 -0.620 8.935 1.00 97.94 189 LEU A C 1
ATOM 1463 O O . LEU A 1 189 ? 8.333 -1.123 7.877 1.00 97.94 189 LEU A O 1
ATOM 1467 N N . CYS A 1 190 ? 7.150 0.452 8.960 1.00 97.44 190 CYS A N 1
ATOM 1468 C CA . CYS A 1 190 ? 6.685 1.130 7.745 1.00 97.44 190 CYS A CA 1
ATOM 1469 C C . CYS A 1 190 ? 7.850 1.704 6.940 1.00 97.44 190 CYS A C 1
ATOM 1471 O O . CYS A 1 190 ? 7.962 1.453 5.743 1.00 97.44 190 CYS A O 1
ATOM 1473 N N . VAL A 1 191 ? 8.749 2.432 7.607 1.00 98.06 191 VAL A N 1
ATOM 1474 C CA . VAL A 1 191 ? 9.932 3.034 6.985 1.00 98.06 191 VAL A CA 1
ATOM 1475 C C . VAL A 1 191 ? 10.827 1.960 6.375 1.00 98.06 191 VAL A C 1
ATOM 1477 O O . VAL A 1 191 ? 11.277 2.130 5.248 1.00 98.06 191 VAL A O 1
ATOM 1480 N N . ALA A 1 192 ? 11.052 0.842 7.070 1.00 98.38 192 ALA A N 1
ATOM 1481 C CA . ALA A 1 192 ? 11.832 -0.272 6.536 1.00 98.38 192 ALA A CA 1
ATOM 1482 C C . ALA A 1 192 ? 11.169 -0.899 5.299 1.00 98.38 192 ALA A C 1
ATOM 1484 O O . ALA A 1 192 ? 11.847 -1.158 4.307 1.00 98.38 192 ALA A O 1
ATOM 1485 N N . THR A 1 193 ? 9.846 -1.081 5.330 1.00 98.50 193 THR A N 1
ATOM 1486 C CA . THR A 1 193 ? 9.080 -1.627 4.198 1.00 98.50 193 THR A CA 1
ATOM 1487 C C . THR A 1 193 ? 9.141 -0.694 2.984 1.00 98.50 193 THR A C 1
ATOM 1489 O O . THR A 1 193 ? 9.439 -1.137 1.878 1.00 98.50 193 THR A O 1
ATOM 1492 N N . ALA A 1 194 ? 8.933 0.612 3.179 1.00 98.50 194 ALA A N 1
ATOM 1493 C CA . ALA A 1 194 ? 9.036 1.604 2.109 1.00 98.50 194 ALA A CA 1
ATOM 1494 C C . ALA A 1 194 ? 10.476 1.746 1.584 1.00 98.50 194 ALA A C 1
ATOM 1496 O O . ALA A 1 194 ? 10.687 1.898 0.382 1.00 98.50 194 ALA A O 1
ATOM 1497 N N . ALA A 1 195 ? 11.476 1.665 2.467 1.00 98.44 195 ALA A N 1
ATOM 1498 C CA . ALA A 1 195 ? 12.882 1.686 2.081 1.00 98.44 195 ALA A CA 1
ATOM 1499 C C . ALA A 1 195 ? 13.241 0.496 1.192 1.00 98.44 195 ALA A C 1
ATOM 1501 O O . ALA A 1 195 ? 13.905 0.712 0.185 1.00 98.44 195 ALA A O 1
ATOM 1502 N N . TRP A 1 196 ? 12.777 -0.712 1.533 1.00 98.62 196 TRP A N 1
ATOM 1503 C CA . TRP A 1 196 ? 12.921 -1.893 0.680 1.00 98.62 196 TRP A CA 1
ATOM 1504 C C . TRP A 1 196 ? 12.205 -1.717 -0.660 1.00 98.62 196 TRP A C 1
ATOM 1506 O O . TRP A 1 196 ? 12.782 -2.021 -1.695 1.00 98.62 196 TRP A O 1
ATOM 1516 N N . LEU A 1 197 ? 10.979 -1.186 -0.655 1.00 98.69 197 LEU A N 1
ATOM 1517 C CA . LEU A 1 197 ? 10.196 -1.003 -1.876 1.00 98.69 197 LEU A CA 1
ATOM 1518 C C . LEU A 1 197 ? 10.917 -0.104 -2.894 1.00 98.69 197 LEU A C 1
ATOM 1520 O O . LEU A 1 197 ? 10.914 -0.410 -4.081 1.00 98.69 197 LEU A O 1
ATOM 1524 N N . PHE A 1 198 ? 11.531 0.992 -2.439 1.00 98.62 198 PHE A N 1
ATOM 1525 C CA . PHE A 1 198 ? 12.110 2.030 -3.302 1.00 98.62 198 PHE A CA 1
ATOM 1526 C C . PHE A 1 198 ? 13.648 2.054 -3.324 1.00 98.62 198 PHE A C 1
ATOM 1528 O O . PHE A 1 198 ? 14.234 3.046 -3.759 1.00 98.62 198 PHE A O 1
ATOM 1535 N N . ASP A 1 199 ? 14.335 1.020 -2.835 1.00 97.62 199 ASP A N 1
ATOM 1536 C CA . ASP A 1 199 ? 15.805 1.000 -2.768 1.00 97.62 199 ASP A CA 1
ATOM 1537 C C . ASP A 1 199 ? 16.502 0.981 -4.136 1.00 97.62 199 ASP A C 1
ATOM 1539 O O . ASP A 1 199 ? 17.602 1.523 -4.230 1.00 97.62 199 ASP A O 1
ATOM 1543 N N . ASP A 1 200 ? 15.848 0.438 -5.165 1.00 97.94 200 ASP A N 1
ATOM 1544 C CA . ASP A 1 200 ? 16.330 0.410 -6.552 1.00 97.94 200 ASP A CA 1
ATOM 1545 C C . ASP A 1 200 ? 16.227 1.780 -7.248 1.00 97.94 200 ASP A C 1
ATOM 1547 O O . ASP A 1 200 ? 16.767 1.971 -8.338 1.00 97.94 200 ASP A O 1
ATOM 1551 N N . LEU A 1 201 ? 15.553 2.756 -6.626 1.00 98.25 201 LEU A N 1
ATOM 1552 C CA . LEU A 1 201 ? 15.519 4.133 -7.110 1.00 98.25 201 LEU A CA 1
ATOM 1553 C C . LEU A 1 201 ? 16.705 4.943 -6.576 1.00 98.25 201 LEU A C 1
ATOM 1555 O O . LEU A 1 201 ? 17.168 4.775 -5.447 1.00 98.25 201 LEU A O 1
ATOM 1559 N N . GLY A 1 202 ? 17.147 5.907 -7.381 1.00 96.00 202 GLY A N 1
ATOM 1560 C CA . GLY A 1 202 ? 18.151 6.897 -7.003 1.00 96.00 202 GLY A CA 1
ATOM 1561 C C . GLY A 1 202 ? 17.575 8.303 -6.836 1.00 96.00 202 GLY A C 1
ATOM 1562 O O . GLY A 1 202 ? 16.360 8.523 -6.778 1.00 96.00 202 GLY A O 1
ATOM 1563 N N . ALA A 1 203 ? 18.473 9.286 -6.800 1.00 96.88 203 ALA A N 1
ATOM 1564 C CA . ALA A 1 203 ? 18.100 10.682 -6.982 1.00 96.88 203 ALA A CA 1
ATOM 1565 C C . ALA A 1 203 ? 17.734 10.926 -8.455 1.00 96.88 203 ALA A C 1
ATOM 1567 O O . ALA A 1 203 ? 18.464 10.539 -9.364 1.00 96.88 203 ALA A O 1
ATOM 1568 N N . SER A 1 204 ? 16.605 11.591 -8.691 1.00 97.62 204 SER A N 1
ATOM 1569 C CA . SER A 1 204 ? 16.130 11.923 -10.036 1.00 97.62 204 SER A CA 1
ATOM 1570 C C . SER A 1 204 ? 15.439 13.283 -10.050 1.00 97.62 204 SER A C 1
ATOM 1572 O O . SER A 1 204 ? 14.783 13.657 -9.075 1.00 97.62 204 SER A O 1
ATOM 1574 N N . SER A 1 205 ? 15.553 14.006 -11.168 1.00 96.88 205 SER A N 1
ATOM 1575 C CA . SER A 1 205 ? 14.747 15.203 -11.448 1.00 96.88 205 SER A CA 1
ATOM 1576 C C . SER A 1 205 ? 13.287 14.850 -11.750 1.00 96.88 205 SER A C 1
ATOM 1578 O O . SER A 1 205 ? 12.389 15.670 -11.566 1.00 96.88 205 SER A O 1
ATOM 1580 N N . ASN A 1 206 ? 13.028 13.611 -12.175 1.00 96.06 206 ASN A N 1
ATOM 1581 C CA . ASN A 1 206 ? 11.686 13.073 -12.285 1.00 96.06 206 ASN A CA 1
ATOM 1582 C C . ASN A 1 206 ? 11.247 12.568 -10.910 1.00 96.06 206 ASN A C 1
ATOM 1584 O O . ASN A 1 206 ? 11.685 11.5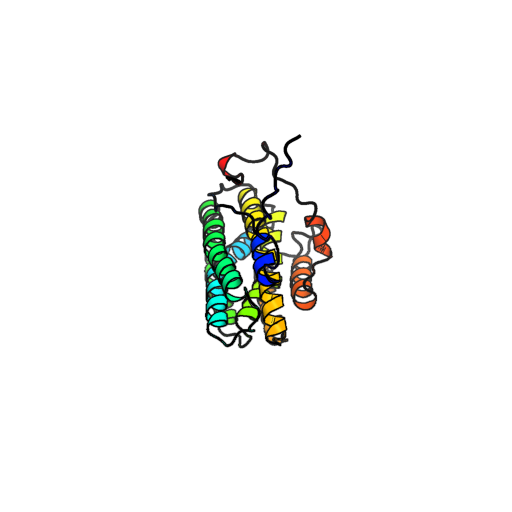05 -10.478 1.00 96.06 206 ASN A O 1
ATOM 1588 N N . GLN A 1 207 ? 10.362 13.306 -10.237 1.00 96.12 207 GLN A N 1
ATOM 1589 C CA . GLN A 1 207 ? 9.927 12.966 -8.875 1.00 96.12 207 GLN A CA 1
ATOM 1590 C C . GLN A 1 207 ? 9.401 11.527 -8.741 1.00 96.12 207 GLN A C 1
ATOM 1592 O O . GLN A 1 207 ? 9.612 10.885 -7.721 1.00 96.12 207 GLN A O 1
ATOM 1597 N N . TRP A 1 208 ? 8.781 10.979 -9.793 1.00 96.44 208 TRP A N 1
ATOM 1598 C CA . TRP A 1 208 ? 8.224 9.624 -9.772 1.00 96.44 208 TRP A CA 1
ATOM 1599 C C . TRP A 1 208 ? 9.285 8.520 -9.823 1.00 96.44 208 TRP A C 1
ATOM 1601 O O . TRP A 1 208 ? 8.955 7.367 -9.563 1.00 96.44 208 TRP A O 1
ATOM 1611 N N . LEU A 1 209 ? 10.531 8.866 -10.153 1.00 98.25 209 LEU A N 1
ATOM 1612 C CA . LEU A 1 209 ? 11.709 7.992 -10.121 1.00 98.25 209 LEU A CA 1
ATOM 1613 C C . LEU A 1 209 ? 12.684 8.393 -9.001 1.00 98.25 209 LEU A C 1
ATOM 1615 O O . LEU A 1 209 ? 13.813 7.916 -8.963 1.00 98.25 209 LEU A O 1
ATOM 1619 N N . ASN A 1 210 ? 12.282 9.311 -8.119 1.00 98.38 210 ASN A N 1
ATOM 1620 C CA . ASN A 1 210 ? 13.115 9.799 -7.031 1.00 98.38 210 ASN A CA 1
ATOM 1621 C C . ASN A 1 210 ? 12.797 9.017 -5.750 1.00 98.38 210 ASN A C 1
ATOM 1623 O O . ASN A 1 210 ? 11.669 9.065 -5.260 1.00 98.38 210 ASN A O 1
ATOM 1627 N N . LYS A 1 211 ? 13.790 8.319 -5.192 1.00 98.25 211 LYS A N 1
ATOM 1628 C CA . LYS A 1 211 ? 13.625 7.527 -3.963 1.00 98.25 211 LYS A CA 1
ATOM 1629 C C . LYS A 1 211 ? 13.093 8.359 -2.797 1.00 98.25 211 LYS A C 1
ATOM 1631 O O . LYS A 1 211 ? 12.094 8.000 -2.174 1.00 98.25 211 LYS A O 1
ATOM 1636 N N . ASP A 1 212 ? 13.729 9.496 -2.529 1.00 98.00 212 ASP A N 1
ATOM 1637 C CA . ASP A 1 212 ? 13.406 10.321 -1.365 1.00 98.00 212 ASP A CA 1
ATOM 1638 C C . ASP A 1 212 ? 11.994 10.899 -1.451 1.00 98.00 212 ASP A C 1
ATOM 1640 O O . ASP A 1 212 ? 11.345 11.078 -0.422 1.00 98.00 212 ASP A O 1
ATOM 1644 N N . PHE A 1 213 ? 11.497 11.173 -2.662 1.00 98.12 213 PHE A N 1
ATOM 1645 C CA . PHE A 1 213 ? 10.110 11.586 -2.863 1.00 98.12 213 PHE A CA 1
ATOM 1646 C C . PHE A 1 213 ? 9.144 10.560 -2.262 1.00 98.12 213 PHE A C 1
ATOM 1648 O O . PHE A 1 213 ? 8.322 10.922 -1.417 1.00 98.12 213 PHE A O 1
ATOM 1655 N N . TRP A 1 214 ? 9.281 9.287 -2.636 1.00 98.12 214 TRP A N 1
ATOM 1656 C CA . TRP A 1 214 ? 8.387 8.222 -2.187 1.00 98.12 214 TRP A CA 1
ATOM 1657 C C . TRP A 1 214 ? 8.518 7.917 -0.694 1.00 98.12 214 TRP A C 1
ATOM 1659 O O . TRP A 1 214 ? 7.502 7.770 -0.012 1.00 98.12 214 TRP A O 1
ATOM 1669 N N . LEU A 1 215 ? 9.744 7.909 -0.160 1.00 98.31 215 LEU A N 1
ATOM 1670 C CA . LEU A 1 215 ? 9.975 7.721 1.277 1.00 98.31 215 LEU A CA 1
ATOM 1671 C C . LEU A 1 215 ? 9.336 8.841 2.108 1.00 98.31 215 LEU A C 1
ATOM 1673 O O . LEU A 1 215 ? 8.683 8.566 3.118 1.00 98.31 215 LEU A O 1
ATOM 1677 N N . ARG A 1 216 ? 9.450 10.100 1.661 1.00 97.69 216 ARG A N 1
ATOM 1678 C CA . ARG A 1 216 ? 8.778 11.232 2.317 1.00 97.69 216 ARG A CA 1
ATOM 1679 C C . ARG A 1 216 ? 7.259 11.112 2.257 1.00 97.69 216 ARG A C 1
ATOM 1681 O O . ARG A 1 216 ? 6.608 11.405 3.257 1.00 97.69 216 ARG A O 1
ATOM 1688 N N . GLN A 1 217 ? 6.691 10.658 1.136 1.00 97.94 217 GLN A N 1
ATOM 1689 C CA . GLN A 1 217 ? 5.237 10.483 1.034 1.00 97.94 217 GLN A CA 1
ATOM 1690 C C . GLN A 1 217 ? 4.738 9.384 1.975 1.00 97.94 217 GLN A C 1
ATOM 1692 O O . GLN A 1 217 ? 3.763 9.609 2.686 1.00 97.94 217 GLN A O 1
ATOM 1697 N N . SER A 1 218 ? 5.428 8.241 2.034 1.00 98.00 218 SER A N 1
ATOM 1698 C CA . SER A 1 218 ? 5.094 7.139 2.948 1.00 98.00 218 SER A CA 1
ATOM 1699 C C . SER A 1 218 ? 5.136 7.594 4.412 1.00 98.00 218 SER A C 1
ATOM 1701 O O . SER A 1 218 ? 4.176 7.401 5.157 1.00 98.00 218 SER A O 1
ATOM 1703 N N . SER A 1 219 ? 6.198 8.301 4.813 1.00 97.12 219 SER A N 1
ATOM 1704 C CA . SER A 1 219 ? 6.324 8.843 6.173 1.00 97.12 219 SER A CA 1
ATOM 1705 C C . SER A 1 219 ? 5.261 9.910 6.485 1.00 97.12 219 SER A C 1
ATOM 1707 O O . SER A 1 219 ? 4.672 9.909 7.566 1.00 97.12 219 SER A O 1
ATOM 1709 N N . SER A 1 220 ? 4.951 10.797 5.533 1.00 97.19 220 SER A N 1
ATOM 1710 C CA . SER A 1 220 ? 3.897 11.806 5.702 1.00 97.19 220 SER A CA 1
ATOM 1711 C C . SER A 1 220 ? 2.516 11.164 5.862 1.00 97.19 220 SER A C 1
ATOM 1713 O O . SER A 1 220 ? 1.734 11.589 6.717 1.00 97.19 220 SER A O 1
ATOM 1715 N N . LEU A 1 221 ? 2.239 10.102 5.102 1.00 96.50 221 LEU A N 1
ATOM 1716 C CA . LEU A 1 221 ? 1.017 9.311 5.212 1.00 96.50 221 LEU A CA 1
ATOM 1717 C C . LEU A 1 221 ? 0.919 8.582 6.548 1.00 96.50 221 LEU A C 1
ATOM 1719 O O . LEU A 1 221 ? -0.165 8.553 7.127 1.00 96.50 221 LEU A O 1
ATOM 1723 N N . PHE A 1 222 ? 2.033 8.061 7.064 1.00 96.69 222 PHE A N 1
ATOM 1724 C CA . PHE A 1 222 ? 2.071 7.475 8.397 1.00 96.69 222 PHE A CA 1
ATOM 1725 C C . PHE A 1 222 ? 1.628 8.500 9.447 1.00 96.69 222 PHE A C 1
ATOM 1727 O O . PHE A 1 222 ? 0.661 8.251 10.147 1.00 96.69 222 PHE A O 1
ATOM 1734 N N . TRP A 1 223 ? 2.249 9.679 9.503 1.00 93.19 223 TRP A N 1
ATOM 1735 C CA . TRP A 1 223 ? 2.003 10.627 10.598 1.00 93.19 223 TRP A CA 1
ATOM 1736 C C . TRP A 1 223 ? 0.764 11.504 10.448 1.00 93.19 223 TRP A C 1
ATOM 1738 O O . TRP A 1 223 ? 0.178 11.943 11.436 1.00 93.19 223 TRP A O 1
ATOM 1748 N N . THR A 1 224 ? 0.404 11.845 9.214 1.00 92.81 224 THR A N 1
ATOM 1749 C CA . THR A 1 224 ? -0.618 12.868 8.947 1.00 92.81 224 THR A CA 1
ATOM 1750 C C . THR A 1 224 ? -1.818 12.329 8.182 1.00 92.81 224 THR A C 1
ATOM 1752 O O . THR A 1 224 ? -2.807 13.048 8.015 1.00 92.81 224 THR A O 1
ATOM 1755 N N . GLY A 1 225 ? -1.727 11.097 7.669 1.00 92.44 225 GLY A N 1
ATOM 1756 C CA . GLY A 1 225 ? -2.698 10.537 6.732 1.00 92.44 225 GLY A CA 1
ATOM 1757 C C . GLY A 1 225 ? -2.782 11.300 5.408 1.00 92.44 225 GLY A C 1
ATOM 1758 O O . GLY A 1 225 ? -3.777 11.192 4.694 1.00 92.44 225 GLY A O 1
ATOM 1759 N N . LYS A 1 226 ? -1.777 12.125 5.082 1.00 92.56 226 LYS A N 1
ATOM 1760 C CA . LYS A 1 226 ? -1.757 12.975 3.887 1.00 92.56 226 LYS A CA 1
ATOM 1761 C C . LYS A 1 226 ? -0.426 12.844 3.155 1.00 92.56 226 LYS A C 1
ATOM 1763 O O . LYS A 1 226 ? 0.609 12.620 3.760 1.00 92.56 226 LYS A O 1
ATOM 1768 N N . ALA A 1 227 ? -0.480 13.063 1.845 1.00 93.19 227 ALA A N 1
ATOM 1769 C CA . ALA A 1 227 ? 0.680 13.195 0.970 1.00 93.19 227 ALA A CA 1
ATOM 1770 C C . ALA A 1 227 ? 0.483 14.424 0.064 1.00 93.19 227 ALA A C 1
ATOM 1772 O O . ALA A 1 227 ? -0.060 14.306 -1.040 1.00 93.19 227 ALA A O 1
ATOM 1773 N N . PRO A 1 228 ? 0.813 15.636 0.544 1.00 90.94 228 PRO A N 1
ATOM 1774 C CA . PRO A 1 228 ? 0.513 16.874 -0.175 1.00 90.94 228 PRO A CA 1
ATOM 1775 C C . PRO A 1 228 ? 1.249 16.983 -1.516 1.00 90.94 228 PRO A C 1
ATOM 1777 O O . PRO A 1 228 ? 0.677 17.505 -2.473 1.00 90.94 228 PRO A O 1
ATOM 1780 N N . GLU A 1 229 ? 2.465 16.438 -1.630 1.00 91.62 229 GLU A N 1
ATOM 1781 C CA . GLU A 1 229 ? 3.229 16.460 -2.887 1.00 91.62 229 GLU A CA 1
ATOM 1782 C C . GLU A 1 229 ? 2.583 15.565 -3.966 1.00 91.62 229 GLU A C 1
ATOM 1784 O O . GLU A 1 229 ? 2.753 15.798 -5.163 1.00 91.62 229 GLU A O 1
ATOM 1789 N N . MET A 1 230 ? 1.736 14.604 -3.570 1.00 89.38 230 MET A N 1
ATOM 1790 C CA . MET A 1 230 ? 0.941 13.790 -4.496 1.00 89.38 230 MET A CA 1
ATOM 1791 C C . MET A 1 230 ? -0.372 14.454 -4.928 1.00 89.38 230 MET A C 1
ATOM 1793 O O . MET A 1 230 ? -1.128 13.857 -5.686 1.00 89.38 230 MET A O 1
ATOM 1797 N N . ALA A 1 231 ? -0.680 15.690 -4.517 1.00 85.69 231 ALA A N 1
ATOM 1798 C CA . ALA A 1 231 ? -1.951 16.337 -4.866 1.00 85.69 231 ALA A CA 1
ATOM 1799 C C . ALA A 1 231 ? -2.203 16.434 -6.385 1.00 85.69 231 ALA A C 1
ATOM 1801 O O . ALA A 1 231 ? -3.355 16.443 -6.823 1.00 85.69 231 ALA A O 1
ATOM 1802 N N . THR A 1 232 ? -1.142 16.461 -7.196 1.00 79.75 232 THR A N 1
ATOM 1803 C CA . THR A 1 232 ? -1.225 16.463 -8.665 1.00 79.75 232 THR A CA 1
ATOM 1804 C C . THR A 1 232 ? -1.874 15.195 -9.230 1.00 79.75 232 THR A C 1
ATOM 1806 O O . THR A 1 232 ? -2.550 15.270 -10.257 1.00 79.75 232 THR A O 1
ATOM 1809 N N . THR A 1 233 ? -1.768 14.055 -8.537 1.00 79.50 233 THR A N 1
ATOM 1810 C CA . THR A 1 233 ? -2.354 12.776 -8.971 1.00 79.50 233 THR A CA 1
ATOM 1811 C C . THR A 1 233 ? -3.884 12.771 -8.900 1.00 79.50 233 THR A C 1
ATOM 1813 O O . THR A 1 233 ? -4.521 11.976 -9.591 1.00 79.50 233 THR A O 1
ATOM 1816 N N . ARG A 1 234 ? -4.488 13.710 -8.149 1.00 72.38 234 ARG A N 1
ATOM 1817 C CA . ARG A 1 234 ? -5.949 13.903 -8.067 1.00 72.38 234 ARG A CA 1
ATOM 1818 C C . ARG A 1 234 ? -6.573 14.267 -9.410 1.00 72.38 234 ARG A C 1
ATOM 1820 O O . ARG A 1 234 ? -7.733 13.950 -9.643 1.00 72.38 234 ARG A O 1
ATOM 1827 N N . ARG A 1 235 ? -5.813 14.904 -10.308 1.00 65.94 235 ARG A N 1
ATOM 1828 C CA . ARG A 1 235 ? -6.239 15.212 -11.686 1.00 65.94 235 ARG A CA 1
ATOM 1829 C C . ARG A 1 235 ? -6.083 13.987 -12.590 1.00 65.94 235 ARG A C 1
ATOM 1831 O O . ARG A 1 235 ? -5.535 14.092 -13.685 1.00 65.94 235 ARG A O 1
ATOM 1838 N N . GLY A 1 236 ? -6.465 12.815 -12.084 1.00 60.78 236 GLY A N 1
ATOM 1839 C CA . GLY A 1 236 ? -6.178 11.533 -12.706 1.00 60.78 236 GLY A CA 1
ATOM 1840 C C . GLY A 1 236 ? -6.571 11.526 -14.181 1.00 60.78 236 GLY A C 1
ATOM 1841 O O . GLY A 1 236 ? -7.710 11.828 -14.523 1.00 60.78 236 GLY A O 1
ATOM 1842 N N . ARG A 1 237 ? -5.619 11.171 -15.050 1.00 59.47 237 ARG A N 1
ATOM 1843 C CA . ARG A 1 237 ? -5.906 10.892 -16.458 1.00 59.47 237 ARG A CA 1
ATOM 1844 C C . ARG A 1 237 ? -6.743 9.615 -16.527 1.00 59.47 237 ARG A C 1
ATOM 1846 O O . ARG A 1 237 ? -6.329 8.584 -15.990 1.00 59.47 237 ARG A O 1
ATOM 1853 N N . GLN A 1 238 ? -7.933 9.721 -17.104 1.00 66.00 238 GLN A N 1
ATOM 1854 C CA . GLN A 1 238 ? -8.677 8.565 -17.595 1.00 66.00 238 GLN A CA 1
ATOM 1855 C C . GLN A 1 238 ? -7.915 8.027 -18.807 1.00 66.00 238 GLN A C 1
ATOM 1857 O O . GLN A 1 238 ? -7.422 8.828 -19.601 1.00 66.00 238 GLN A O 1
ATOM 1862 N N . ILE A 1 239 ? -7.777 6.707 -18.915 1.00 65.69 239 ILE A N 1
ATOM 1863 C CA . ILE A 1 239 ? -7.202 6.087 -20.113 1.00 65.69 239 ILE A CA 1
ATOM 1864 C C . ILE A 1 239 ? -8.189 6.359 -21.252 1.00 65.69 239 ILE A C 1
ATOM 1866 O O . ILE A 1 239 ? -9.371 6.035 -21.122 1.00 65.69 239 ILE A O 1
ATOM 1870 N N . ALA A 1 240 ? -7.749 7.015 -22.326 1.00 64.81 240 ALA A N 1
ATOM 1871 C CA . ALA A 1 240 ? -8.634 7.274 -23.456 1.00 64.81 240 ALA A CA 1
ATOM 1872 C C . ALA A 1 240 ? -8.851 5.990 -24.276 1.00 64.81 240 ALA A C 1
ATOM 1874 O O . ALA A 1 240 ? -7.962 5.147 -24.367 1.00 64.81 240 ALA A O 1
ATOM 1875 N N . PHE A 1 241 ? -10.013 5.867 -24.929 1.00 58.75 241 PHE A N 1
ATOM 1876 C CA . PHE A 1 241 ? -10.427 4.665 -25.676 1.00 58.75 241 PHE A CA 1
ATOM 1877 C C . PHE A 1 241 ? -9.430 4.177 -26.745 1.00 58.75 241 PHE A C 1
ATOM 1879 O O . PHE A 1 241 ? -9.478 3.018 -27.131 1.00 58.75 241 PHE A O 1
ATOM 1886 N N . PHE A 1 242 ? -8.536 5.044 -27.229 1.00 66.31 242 PHE A N 1
ATOM 1887 C CA . PHE A 1 242 ? -7.545 4.717 -28.262 1.00 66.31 242 PHE A CA 1
ATOM 1888 C C . PHE A 1 242 ? -6.122 4.519 -27.714 1.00 66.31 242 PHE A C 1
ATOM 1890 O O . PHE A 1 242 ? -5.203 4.258 -28.484 1.00 66.31 242 PHE A O 1
ATOM 1897 N N . GLU A 1 243 ? -5.919 4.674 -26.403 1.00 60.81 243 GLU A N 1
ATOM 1898 C CA . GLU A 1 243 ? -4.604 4.552 -25.754 1.00 60.81 243 GLU A CA 1
ATOM 1899 C C . GLU A 1 243 ? -4.321 3.132 -25.237 1.00 60.81 243 GLU A C 1
ATOM 1901 O O . GLU A 1 243 ? -3.207 2.855 -24.791 1.00 60.81 243 GLU A O 1
ATOM 1906 N N . ALA A 1 244 ? -5.312 2.239 -25.290 1.00 64.88 244 ALA A N 1
ATOM 1907 C CA . ALA A 1 244 ? -5.240 0.883 -24.765 1.00 64.88 244 ALA A CA 1
ATOM 1908 C C . ALA A 1 244 ? -6.093 -0.083 -25.591 1.00 64.88 244 ALA A C 1
ATOM 1910 O O . ALA A 1 244 ? -7.080 0.325 -26.205 1.00 64.88 244 ALA A O 1
ATOM 1911 N N . ALA A 1 245 ? -5.736 -1.368 -25.584 1.00 68.94 245 ALA A N 1
ATOM 1912 C CA . ALA A 1 245 ? -6.613 -2.389 -26.134 1.00 68.94 245 ALA A CA 1
ATOM 1913 C C . ALA A 1 245 ? -7.867 -2.526 -25.257 1.00 68.94 245 ALA A C 1
ATOM 1915 O O . ALA A 1 245 ? -7.798 -2.389 -24.038 1.00 68.94 245 ALA A O 1
ATOM 1916 N N . ASN A 1 246 ? -9.019 -2.831 -25.860 1.00 67.56 246 ASN A N 1
ATOM 1917 C CA . ASN A 1 246 ? -10.291 -2.900 -25.128 1.00 67.56 246 ASN A CA 1
ATOM 1918 C C . ASN A 1 246 ? -10.279 -3.901 -23.961 1.00 67.56 246 ASN A C 1
ATOM 1920 O O . ASN A 1 246 ? -10.998 -3.690 -22.993 1.00 67.56 246 ASN A O 1
ATOM 1924 N N . TYR A 1 247 ? -9.482 -4.972 -24.046 1.00 68.06 247 TYR A N 1
ATOM 1925 C CA . TYR A 1 247 ? -9.353 -5.953 -22.965 1.00 68.06 247 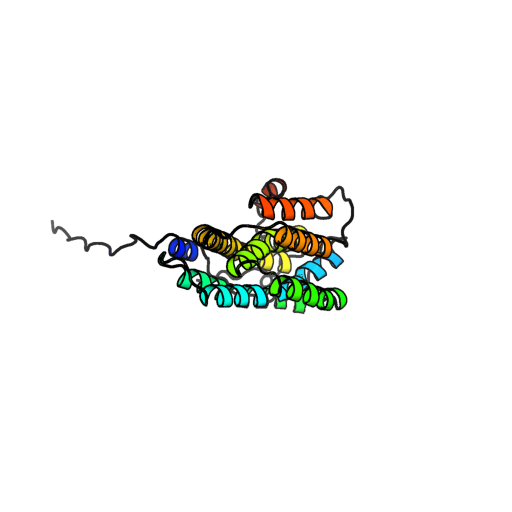TYR A CA 1
ATOM 1926 C C . TYR A 1 247 ? -8.518 -5.443 -21.776 1.00 68.06 247 TYR A C 1
ATOM 1928 O O . TYR A 1 247 ? -8.631 -6.000 -20.695 1.00 68.06 247 TYR A O 1
ATOM 1936 N N . ASP A 1 248 ? -7.722 -4.382 -21.954 1.00 60.12 248 ASP A N 1
ATOM 1937 C CA . ASP A 1 248 ? -6.942 -3.733 -20.886 1.00 60.12 248 ASP A CA 1
ATOM 1938 C C . ASP A 1 248 ? -7.729 -2.624 -20.170 1.00 60.12 248 ASP A C 1
ATOM 1940 O O . ASP A 1 248 ? -7.264 -2.037 -19.184 1.00 60.12 248 ASP A O 1
ATOM 1944 N N . LEU A 1 249 ? -8.905 -2.280 -20.703 1.00 69.19 249 LEU A N 1
ATOM 1945 C CA . LEU A 1 249 ? -9.773 -1.268 -20.131 1.00 69.19 249 LEU A CA 1
ATOM 1946 C C . LEU A 1 249 ? -10.692 -1.897 -19.080 1.00 69.19 249 LEU A C 1
ATOM 1948 O O . LEU A 1 249 ? -11.232 -2.983 -19.296 1.00 69.19 249 LEU A O 1
ATOM 1952 N N . PRO A 1 250 ? -10.923 -1.201 -17.957 1.00 62.22 250 PRO A N 1
ATOM 1953 C CA . PRO A 1 250 ? -11.835 -1.690 -16.940 1.00 62.22 250 PRO A CA 1
ATOM 1954 C C . PRO A 1 250 ? -13.255 -1.807 -17.507 1.00 62.22 250 PRO A C 1
ATOM 1956 O O . PRO A 1 250 ? -13.796 -0.866 -18.096 1.00 62.22 250 PRO A O 1
ATOM 1959 N N . SER A 1 251 ? -13.867 -2.973 -17.303 1.00 60.97 251 SER A N 1
ATOM 1960 C CA . SER A 1 251 ? -15.278 -3.196 -17.597 1.00 60.97 251 SER A CA 1
ATOM 1961 C C . SER A 1 251 ? -16.106 -2.750 -16.397 1.00 60.97 251 SER A C 1
ATOM 1963 O O . SER A 1 251 ? -16.169 -3.428 -15.373 1.00 60.97 251 SER A O 1
ATOM 1965 N N . TYR A 1 252 ? -16.734 -1.583 -16.513 1.00 57.12 252 TYR A N 1
ATOM 1966 C CA . TYR A 1 252 ? -17.715 -1.110 -15.541 1.00 57.12 252 TYR A CA 1
ATOM 1967 C C . TYR A 1 252 ? -19.108 -1.547 -16.008 1.00 57.12 252 TYR A C 1
ATOM 1969 O O . TYR A 1 252 ? -19.763 -0.859 -16.792 1.00 57.12 252 TYR A O 1
ATOM 1977 N N . GLY A 1 253 ? -19.524 -2.738 -15.582 1.00 52.66 253 GLY A N 1
ATOM 1978 C CA . GLY A 1 253 ? -20.851 -3.302 -15.843 1.00 52.66 253 GLY A CA 1
ATOM 1979 C C . GLY A 1 253 ? -21.795 -3.114 -14.652 1.00 52.66 253 GLY A C 1
ATOM 1980 O O . GLY A 1 253 ? -21.335 -3.122 -13.516 1.00 52.66 253 GLY A O 1
ATOM 1981 N N . ARG A 1 254 ? -23.085 -2.896 -14.946 1.00 40.03 254 ARG A N 1
ATOM 1982 C CA . ARG A 1 254 ? -24.192 -2.691 -13.989 1.00 40.03 254 ARG A CA 1
ATOM 1983 C C . ARG A 1 254 ? -24.380 -3.846 -13.015 1.00 40.03 254 ARG A C 1
ATOM 1985 O O . ARG A 1 254 ? -24.260 -4.998 -13.482 1.00 40.03 254 ARG A O 1
#

pLDDT: mean 90.05, std 15.36, range [36.75, 98.75]

Nearest PDB structures (foldseek):
  6tqv-assembly1_B  TM=5.910E-01  e=1.065E-02  Bacillus anthracis str. Sterne
  6tqx-assembly1_A  TM=5.754E-01  e=8.863E-03  Bacillus anthracis
  7pp7-assembly1_A-2  TM=4.904E-01  e=9.235E-02  Thunbergia alata
  8wvr-assembly3_C  TM=5.561E-01  e=3.194E-01  Kitasatospora setae KM-6054

Solvent-accessible surface area (backbone atoms only — not comparable to full-atom values): 14290 Å² total; per-residue (Å²): 141,81,84,78,81,76,74,81,80,84,69,99,73,80,69,42,81,38,42,55,44,54,73,69,59,74,87,74,67,69,60,63,33,62,71,64,69,57,40,90,82,37,62,72,35,50,38,34,46,57,32,52,46,68,47,32,60,54,38,36,50,23,45,50,60,32,68,75,44,94,68,73,86,62,64,39,51,68,62,38,53,50,56,46,38,60,46,30,59,45,45,36,52,26,46,45,25,50,35,70,43,70,50,79,43,74,66,40,54,54,52,42,55,56,51,52,50,55,60,68,70,45,87,62,57,36,37,46,48,36,24,48,44,46,44,27,44,44,65,46,42,33,52,45,27,50,75,34,38,24,63,29,43,28,44,48,25,57,55,47,56,56,52,48,58,42,44,33,51,49,26,48,50,52,25,55,71,69,66,59,74,92,46,74,68,58,49,50,52,50,51,52,52,45,48,64,41,38,60,79,37,49,90,47,94,52,59,93,53,14,27,68,55,53,50,50,37,24,54,34,16,62,79,67,72,41,48,77,90,54,56,70,62,75,71,61,81,73,86,53,87,86,78,52,58,77,69,41,48,86,68,83,72,133

Mean predicted aligned error: 6.18 Å

Secondary structure (DSSP, 8-state):
-----PPP--------TTHHHHTT------------PPPTT-HHHHHHHHHGGGGHHHHHHHHHHHHTS-----TTHHHHHHHHHHHHHHHHHHHHHHHHHH---HHHHHHHHHHHHHHHH--S-HHHHHHHHIIIIIHHHHHHHHHHS-HHHHHHHHHHHHHHHHHHHHHHHHHHHTT----HHHHHHHHHHHHHHTTT-B--SSGGGBHHHHHHHHHHHHHHS--GGGGGGGSPPPPPTTSS-GGGS-----